Protein AF-A0A968GG57-F1 (afdb_monomer)

pLDDT: mean 87.49, std 15.22, range [34.19, 98.5]

Organism: NCBI:txid2719989

Secondary structure (DSSP, 8-state):
------------------------PPP-EEEEEEE-SSEEEEEESS--EEEEEEEESS-EEEEEETTEEEEE-PPBT-EEEEEEEEEETTEEEEEEEEEEB--SSPPPPEEEEEEE---BTTB--EEEEEESSSEE-TT-EEEEEETTEEEEEEE--S-EE-TT-EEEEESSS--SSB-TT-----SSEEEEEEESSTTSPEEEEEEEE-GGGTT---HHHHHHHHHHHHHHHTTSEESSPEE-TT-BTTEEEEE-SPPPPSSEEGGGEEEEE-TT--SSSPPP--BPPPPPP-

Nearest PDB structures (foldseek):
  8s80-assembly1_F-2  TM=2.612E-01  e=4.342E-03  Bacillus anthracis
  8s80-assembly2_B  TM=2.648E-01  e=2.597E-02  Bacillus anthracis
  1zxq-assembly1_A-2  TM=3.002E-01  e=1.194E-01  Homo sapiens
  4jzj-assembly1_D  TM=3.134E-01  e=6.098E-01  Homo sapiens
  7ne1-assembly1_B  TM=2.769E-01  e=6.171E+00  Mus musculus

Mean predicted aligned error: 8.44 Å

Structure (mmCIF, N/CA/C/O backbone):
data_AF-A0A968GG57-F1
#
_entry.id   AF-A0A968GG57-F1
#
loop_
_atom_site.group_PDB
_atom_site.id
_atom_site.type_symbol
_atom_site.label_atom_id
_atom_site.label_alt_id
_atom_site.label_comp_id
_atom_site.label_asym_id
_atom_site.label_entity_id
_atom_site.label_seq_id
_atom_site.pdbx_PDB_ins_code
_atom_site.Cartn_x
_atom_site.Cartn_y
_atom_site.Cartn_z
_atom_site.occupancy
_atom_site.B_iso_or_equiv
_atom_site.auth_seq_id
_atom_site.auth_comp_id
_atom_site.auth_asym_id
_atom_site.auth_atom_id
_atom_site.pdbx_PDB_model_num
ATOM 1 N N . MET A 1 1 ? 16.897 -18.055 95.726 1.00 39.16 1 MET A N 1
ATOM 2 C CA . MET A 1 1 ? 16.417 -18.808 94.542 1.00 39.16 1 MET A CA 1
ATOM 3 C C . MET A 1 1 ? 15.551 -17.884 93.699 1.00 39.16 1 MET A C 1
ATOM 5 O O . MET A 1 1 ? 14.890 -17.023 94.256 1.00 39.16 1 MET A O 1
ATOM 9 N N . LYS A 1 2 ? 15.698 -17.974 92.376 1.00 38.69 2 LYS A N 1
ATOM 10 C CA . LYS A 1 2 ? 15.590 -16.876 91.402 1.00 38.69 2 LYS A CA 1
ATOM 11 C C . LYS A 1 2 ? 14.163 -16.345 91.167 1.00 38.69 2 LYS A C 1
ATOM 13 O O . LYS A 1 2 ? 13.258 -17.105 90.842 1.00 38.69 2 LYS A O 1
ATOM 18 N N . GLN A 1 3 ? 14.041 -15.021 91.252 1.00 41.56 3 GLN A N 1
ATOM 19 C CA . GLN A 1 3 ? 12.923 -14.182 90.811 1.00 41.56 3 GLN A CA 1
ATOM 20 C C . GLN A 1 3 ? 12.805 -14.256 89.276 1.00 41.56 3 GLN A C 1
ATOM 22 O O . GLN A 1 3 ? 13.791 -14.036 88.573 1.00 41.56 3 GLN A O 1
ATOM 27 N N . ARG A 1 4 ? 11.623 -14.593 88.745 1.00 44.78 4 ARG A N 1
ATOM 28 C CA . ARG A 1 4 ? 11.335 -14.561 87.302 1.00 44.78 4 ARG A CA 1
ATOM 29 C C . ARG A 1 4 ? 10.673 -13.229 86.957 1.00 44.78 4 ARG A C 1
ATOM 31 O O . ARG A 1 4 ? 9.566 -12.956 87.406 1.00 44.78 4 ARG A O 1
ATOM 38 N N . PHE A 1 5 ? 11.374 -12.420 86.170 1.00 39.41 5 PHE A N 1
ATOM 39 C CA . PHE A 1 5 ? 10.856 -11.210 85.537 1.00 39.41 5 PHE A CA 1
ATOM 40 C C . PHE A 1 5 ? 9.989 -11.635 84.342 1.00 39.41 5 PHE A C 1
ATOM 42 O O . PHE A 1 5 ? 10.490 -12.273 83.416 1.00 39.41 5 PHE A O 1
ATOM 49 N N . LEU A 1 6 ? 8.690 -11.338 84.381 1.00 40.97 6 LEU A N 1
ATOM 50 C CA . LEU A 1 6 ? 7.781 -11.533 83.253 1.00 40.97 6 LEU A CA 1
ATOM 51 C C . LEU A 1 6 ? 7.772 -10.230 82.441 1.00 40.97 6 LEU A C 1
ATOM 53 O O . LEU A 1 6 ? 7.275 -9.206 82.904 1.00 40.97 6 LEU A O 1
ATOM 57 N N . LEU A 1 7 ? 8.389 -10.257 81.262 1.00 34.19 7 LEU A N 1
ATOM 58 C CA . LEU A 1 7 ? 8.449 -9.131 80.336 1.00 34.19 7 LEU A CA 1
ATOM 59 C C . LEU A 1 7 ? 7.099 -9.022 79.604 1.00 34.19 7 LEU A C 1
ATOM 61 O O . LEU A 1 7 ? 6.769 -9.879 78.787 1.00 34.19 7 LEU A O 1
ATOM 65 N N . PHE A 1 8 ? 6.308 -7.991 79.904 1.00 36.91 8 PHE A N 1
ATOM 66 C CA . PHE A 1 8 ? 5.114 -7.650 79.126 1.00 36.91 8 PHE A CA 1
ATOM 67 C C . PHE A 1 8 ? 5.549 -6.941 77.837 1.00 36.91 8 PHE A C 1
ATOM 69 O O . PHE A 1 8 ? 6.026 -5.808 77.873 1.00 36.91 8 PHE A O 1
ATOM 76 N N . ILE A 1 9 ? 5.401 -7.613 76.695 1.00 43.31 9 ILE A N 1
ATOM 77 C CA . ILE A 1 9 ? 5.580 -7.010 75.370 1.00 43.31 9 ILE A CA 1
ATOM 78 C C . ILE A 1 9 ? 4.264 -6.323 74.994 1.00 43.31 9 ILE A C 1
ATOM 80 O O . ILE A 1 9 ? 3.246 -6.972 74.762 1.00 43.31 9 ILE A O 1
ATOM 84 N N . LEU A 1 10 ? 4.294 -4.992 74.971 1.00 35.28 10 LEU A N 1
ATOM 85 C CA . LEU A 1 10 ? 3.206 -4.124 74.534 1.00 35.28 10 LEU A CA 1
ATOM 86 C C . LEU A 1 10 ? 3.113 -4.174 72.997 1.00 35.28 10 LEU A C 1
ATOM 88 O O . LEU A 1 10 ? 3.968 -3.624 72.306 1.00 35.28 10 LEU A O 1
ATOM 92 N N . PHE A 1 11 ? 2.092 -4.840 72.450 1.00 38.56 11 PHE A N 1
ATOM 93 C CA . PHE A 1 11 ? 1.790 -4.792 71.016 1.00 38.56 11 PHE A CA 1
ATOM 94 C C . PHE A 1 11 ? 1.082 -3.473 70.686 1.00 38.56 11 PHE A C 1
ATOM 96 O O . PHE A 1 11 ? -0.093 -3.280 70.993 1.00 38.56 11 PHE A O 1
ATOM 103 N N . LEU A 1 12 ? 1.815 -2.555 70.062 1.00 41.31 12 LEU A N 1
ATOM 104 C CA . LEU A 1 12 ? 1.288 -1.303 69.529 1.00 41.31 12 LEU A CA 1
ATOM 105 C C . LEU A 1 12 ? 0.671 -1.601 68.152 1.00 41.31 12 LEU A C 1
ATOM 107 O O . LEU A 1 12 ? 1.383 -1.744 67.159 1.00 41.31 12 LEU A O 1
ATOM 111 N N . ILE A 1 13 ? -0.654 -1.759 68.094 1.00 47.25 13 ILE A N 1
ATOM 112 C CA . ILE A 1 13 ? -1.387 -1.893 66.828 1.00 47.25 13 ILE A CA 1
ATOM 113 C C . ILE A 1 13 ? -1.488 -0.498 66.207 1.00 47.25 13 ILE A C 1
ATOM 115 O O . ILE A 1 13 ? -2.373 0.288 66.535 1.00 47.25 13 ILE A O 1
ATOM 119 N N . LEU A 1 14 ? -0.555 -0.180 65.312 1.00 41.19 14 LEU A N 1
ATOM 120 C CA . LEU A 1 14 ? -0.671 0.963 64.415 1.00 41.19 14 LEU A CA 1
ATOM 121 C C . LEU A 1 14 ? -1.660 0.593 63.303 1.00 41.19 14 LEU A C 1
ATOM 123 O O . LEU A 1 14 ? -1.291 -0.031 62.309 1.00 41.19 14 LEU A O 1
ATOM 127 N N . THR A 1 15 ? -2.929 0.974 63.458 1.00 46.59 15 THR A N 1
ATOM 128 C CA . THR A 1 15 ? -3.871 1.019 62.335 1.00 46.59 15 THR A CA 1
ATOM 129 C C . THR A 1 15 ? -3.437 2.148 61.406 1.00 46.59 15 THR A C 1
ATOM 131 O O . THR A 1 15 ? -3.824 3.304 61.571 1.00 46.59 15 THR A O 1
ATOM 134 N N . SER A 1 16 ? -2.580 1.823 60.440 1.00 41.62 16 SER A N 1
ATOM 135 C CA . SER A 1 16 ? -2.340 2.687 59.292 1.00 41.62 16 SER A CA 1
ATOM 136 C C . SER A 1 16 ? -3.644 2.766 58.500 1.00 41.62 16 SER A C 1
ATOM 138 O O . SER A 1 16 ? -4.046 1.805 57.843 1.00 41.62 16 SER A O 1
ATOM 140 N N . CYS A 1 17 ? -4.317 3.914 58.576 1.00 49.66 17 CYS A N 1
ATOM 141 C CA . CYS A 1 17 ? -5.309 4.317 57.588 1.00 49.66 17 CYS A CA 1
ATOM 142 C C . CYS A 1 17 ? -4.562 4.576 56.270 1.00 49.66 17 CYS A C 1
ATOM 144 O O . CYS A 1 17 ? -4.265 5.709 55.900 1.00 49.66 17 CYS A O 1
ATOM 146 N N . GLY A 1 18 ? -4.184 3.496 55.588 1.00 44.25 18 GLY A N 1
ATOM 147 C CA . GLY A 1 18 ? -3.663 3.530 54.234 1.00 44.25 18 GLY A CA 1
ATOM 148 C C . GLY A 1 18 ? -4.816 3.793 53.281 1.00 44.25 18 GLY A C 1
ATOM 149 O O . GLY A 1 18 ? -5.318 2.869 52.644 1.00 44.25 18 GLY A O 1
ATOM 150 N N . GLN A 1 19 ? -5.257 5.047 53.196 1.00 48.81 19 GLN A N 1
ATOM 151 C CA . GLN A 1 19 ? -6.127 5.499 52.123 1.00 48.81 19 GLN A CA 1
ATOM 152 C C . GLN A 1 19 ? -5.286 5.450 50.842 1.00 48.81 19 GLN A C 1
ATOM 154 O O . GLN A 1 19 ? -4.629 6.415 50.463 1.00 48.81 19 GLN A O 1
ATOM 159 N N . LYS A 1 20 ? -5.225 4.266 50.216 1.00 46.97 20 LYS A N 1
ATOM 160 C CA . LYS A 1 20 ? -4.714 4.116 48.857 1.00 46.97 20 LYS A CA 1
ATOM 161 C C . LYS A 1 20 ? -5.583 5.032 48.010 1.00 46.97 20 LYS A C 1
ATOM 163 O O . LYS A 1 20 ? -6.751 4.719 47.788 1.00 46.97 20 LYS A O 1
ATOM 168 N N . SER A 1 21 ? -5.042 6.167 47.579 1.00 52.66 21 SER A N 1
ATOM 169 C CA . SER A 1 21 ? -5.612 6.891 46.457 1.00 52.66 21 SER A CA 1
ATOM 170 C C . SER A 1 21 ? -5.721 5.873 45.326 1.00 52.66 21 SER A C 1
ATOM 172 O O . SER A 1 21 ? -4.717 5.392 44.798 1.00 52.66 21 SER A O 1
ATOM 174 N N . GLN A 1 22 ? -6.942 5.429 45.034 1.00 56.88 22 GLN A N 1
ATOM 175 C CA . GLN A 1 22 ? -7.202 4.652 43.838 1.00 56.88 22 GLN A CA 1
ATOM 176 C C . GLN A 1 22 ? -6.852 5.590 42.689 1.00 56.88 22 GLN A C 1
ATOM 178 O O . GLN A 1 22 ? -7.585 6.527 42.392 1.00 56.88 22 GLN A O 1
ATOM 183 N N . TYR A 1 23 ? -5.662 5.409 42.119 1.00 60.81 23 TYR A N 1
ATOM 184 C CA . TYR A 1 23 ? -5.280 6.072 40.887 1.00 60.81 23 TYR A CA 1
ATOM 185 C C . TYR A 1 23 ? -6.231 5.560 39.805 1.00 60.81 23 TYR A C 1
ATOM 187 O O . TYR A 1 23 ? -6.074 4.463 39.270 1.00 60.81 23 TYR A O 1
ATOM 195 N N . PHE A 1 24 ? -7.266 6.351 39.553 1.00 73.94 24 PHE A N 1
ATOM 196 C CA . PHE A 1 24 ? -8.247 6.157 38.502 1.00 73.94 24 PHE A CA 1
ATOM 197 C C . PHE A 1 24 ? -7.566 6.437 37.159 1.00 73.94 24 PHE A C 1
ATOM 199 O O . PHE A 1 24 ? -7.598 7.554 36.651 1.00 73.94 24 PHE A O 1
ATOM 206 N N . SER A 1 25 ? -6.860 5.434 36.630 1.00 86.62 25 SER A N 1
ATOM 207 C CA . SER A 1 25 ? -6.266 5.509 35.294 1.00 86.62 25 SER A CA 1
ATOM 208 C C . SER A 1 25 ? -7.350 5.281 34.237 1.00 86.62 25 SER A C 1
ATOM 210 O O . SER A 1 25 ? -8.068 4.277 34.332 1.00 86.62 25 SER A O 1
ATOM 212 N N . PRO A 1 26 ? -7.482 6.175 33.240 1.00 92.38 26 PRO A N 1
ATOM 213 C CA . PRO A 1 26 ? -8.359 5.929 32.104 1.00 92.38 26 PRO A CA 1
ATOM 214 C C . PRO A 1 26 ? -7.927 4.659 31.360 1.00 92.38 26 PRO A C 1
ATOM 216 O O . PRO A 1 26 ? -6.752 4.280 31.431 1.00 92.38 26 PRO A O 1
ATOM 219 N N . PRO A 1 27 ? -8.861 3.977 30.675 1.00 95.44 27 PRO A N 1
ATOM 220 C CA . PRO A 1 27 ? -8.488 2.878 29.796 1.00 95.44 27 PRO A CA 1
ATOM 221 C C . PRO A 1 27 ? -7.548 3.380 28.696 1.00 95.44 27 PRO A C 1
ATOM 223 O O . PRO A 1 27 ? -7.618 4.537 28.282 1.00 95.44 27 PRO A O 1
ATOM 226 N N . ILE A 1 28 ? -6.675 2.502 28.215 1.00 95.56 28 ILE A N 1
ATOM 227 C CA . ILE A 1 28 ? -5.728 2.793 27.140 1.00 95.56 28 ILE A CA 1
ATOM 228 C C . ILE A 1 28 ? -6.234 2.109 25.877 1.00 95.56 28 ILE A C 1
ATOM 230 O O . ILE A 1 28 ? -6.404 0.890 25.851 1.00 95.56 28 ILE A O 1
ATOM 234 N N . PHE A 1 29 ? -6.456 2.890 24.822 1.00 96.94 29 PHE A N 1
ATOM 235 C CA . PHE A 1 29 ? -6.743 2.351 23.498 1.00 96.94 29 PHE A CA 1
ATOM 236 C C . PHE A 1 29 ? -5.461 1.775 22.886 1.00 96.94 29 PHE A C 1
ATOM 238 O O . PHE A 1 29 ? -4.477 2.492 22.706 1.00 96.94 29 PHE A O 1
ATOM 245 N N . LEU A 1 30 ? -5.471 0.476 22.587 1.00 96.56 30 LEU A N 1
ATOM 246 C CA . LEU A 1 30 ? -4.327 -0.255 22.035 1.00 96.56 30 LEU A CA 1
ATOM 247 C C . LEU A 1 30 ? -4.386 -0.384 20.508 1.00 96.56 30 LEU A C 1
ATOM 249 O O . LEU A 1 30 ? -3.386 -0.744 19.890 1.00 96.56 30 LEU A O 1
ATOM 253 N N . GLY A 1 31 ? -5.534 -0.079 19.897 1.00 94.62 31 GLY A N 1
ATOM 254 C CA . GLY A 1 31 ? -5.719 -0.084 18.450 1.00 94.62 31 GLY A CA 1
ATOM 255 C C . GLY A 1 31 ? -6.911 -0.922 17.996 1.00 94.62 31 GLY A C 1
ATOM 256 O O . GLY A 1 31 ? -7.789 -1.290 18.775 1.00 94.62 31 GLY A O 1
ATOM 257 N N . ILE A 1 32 ? -6.942 -1.214 16.699 1.00 95.25 32 ILE A N 1
ATOM 258 C CA . ILE A 1 32 ? -7.928 -2.114 16.098 1.00 95.25 32 ILE A CA 1
ATOM 259 C C . ILE A 1 32 ? -7.442 -3.550 16.301 1.00 95.25 32 ILE A C 1
ATOM 261 O O . ILE A 1 32 ? -6.350 -3.892 15.857 1.00 95.25 32 ILE A O 1
ATOM 265 N N . GLU A 1 33 ? -8.249 -4.386 16.954 1.00 95.31 33 GLU A N 1
ATOM 266 C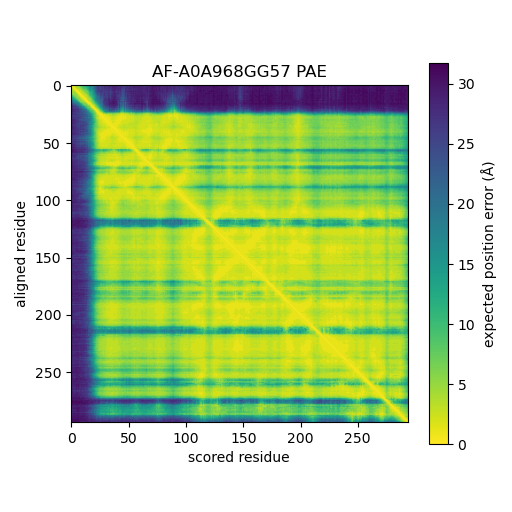 CA . GLU A 1 33 ? -7.967 -5.820 17.097 1.00 95.31 33 GLU A CA 1
ATOM 267 C C . GLU A 1 33 ? -8.289 -6.566 15.803 1.00 95.31 33 GLU A C 1
ATOM 269 O O . GLU A 1 33 ? -7.507 -7.373 15.307 1.00 95.31 33 GLU A O 1
ATOM 274 N N . LYS A 1 34 ? -9.476 -6.286 15.259 1.00 94.56 34 LYS A N 1
ATOM 275 C CA . LYS A 1 34 ? -10.011 -6.953 14.080 1.00 94.56 34 LYS A CA 1
ATOM 276 C C . LYS A 1 34 ? -10.908 -6.001 13.314 1.00 94.56 34 LYS A C 1
ATOM 278 O O . LYS A 1 34 ? -11.676 -5.241 13.898 1.00 94.56 34 LYS A O 1
ATOM 283 N N . ILE A 1 35 ? -10.851 -6.096 11.998 1.00 94.38 35 ILE A N 1
ATOM 284 C CA . ILE A 1 35 ? -11.757 -5.400 11.097 1.00 94.38 35 ILE A CA 1
ATOM 285 C C . ILE A 1 35 ? -12.201 -6.366 10.000 1.00 94.38 35 ILE A C 1
ATOM 287 O O . ILE A 1 35 ? -11.430 -7.212 9.548 1.00 94.38 35 ILE A O 1
ATOM 291 N N . THR A 1 36 ? -13.474 -6.288 9.634 1.00 93.38 36 THR A N 1
ATOM 292 C CA . THR A 1 36 ? -14.094 -7.070 8.560 1.00 93.38 36 THR A CA 1
ATOM 293 C C . THR A 1 36 ? -14.931 -6.143 7.677 1.00 93.38 36 THR A C 1
ATOM 295 O O . THR A 1 36 ? -14.931 -4.927 7.872 1.00 93.38 36 THR A O 1
ATOM 298 N N . HIS A 1 37 ? -15.664 -6.702 6.713 1.00 92.62 37 HIS A N 1
ATOM 299 C CA . HIS A 1 37 ? -16.530 -5.925 5.829 1.00 92.62 37 HIS A CA 1
ATOM 300 C C . HIS A 1 37 ? -17.708 -5.236 6.533 1.00 92.62 37 HIS A C 1
ATOM 302 O O . HIS A 1 37 ? -18.248 -4.273 5.995 1.00 92.62 37 HIS A O 1
ATOM 308 N N . ASN A 1 38 ? -18.108 -5.704 7.720 1.00 94.31 38 ASN A N 1
ATOM 309 C CA . ASN A 1 38 ? -19.251 -5.168 8.466 1.00 94.31 38 ASN A CA 1
ATOM 310 C C . ASN A 1 38 ? -18.987 -4.987 9.970 1.00 94.31 38 ASN A C 1
ATOM 312 O O . ASN A 1 38 ? -19.917 -4.701 10.725 1.00 94.31 38 ASN A O 1
ATOM 316 N N . SER A 1 39 ? -17.749 -5.184 10.435 1.00 95.44 39 SER A N 1
ATOM 317 C CA . SER A 1 39 ? -17.431 -5.077 11.858 1.00 95.44 39 SER A CA 1
ATOM 318 C C . SER A 1 39 ? -16.062 -4.465 12.136 1.00 95.44 39 SER A C 1
ATOM 320 O O . SER A 1 39 ? -15.092 -4.725 11.424 1.00 95.44 39 SER A O 1
ATOM 322 N N . LEU A 1 40 ? -15.965 -3.739 13.248 1.00 96.62 40 LEU A N 1
ATOM 323 C CA . LEU A 1 40 ? -14.727 -3.191 13.799 1.00 96.62 40 LEU A CA 1
ATOM 324 C C . LEU A 1 40 ? -14.635 -3.540 15.287 1.00 96.62 40 LEU A C 1
ATOM 326 O O . LEU A 1 40 ? -15.463 -3.095 16.076 1.00 96.62 40 LEU A O 1
ATOM 330 N N . THR A 1 41 ? -13.620 -4.308 15.671 1.00 97.44 41 THR A N 1
ATOM 331 C CA . THR A 1 41 ? -13.333 -4.669 17.064 1.00 97.44 41 THR A CA 1
ATOM 332 C C . THR A 1 41 ? -12.167 -3.839 17.584 1.00 97.44 41 THR A C 1
ATOM 334 O O . THR A 1 41 ? -11.066 -3.861 17.027 1.00 97.44 41 THR A O 1
ATOM 337 N N . LEU A 1 42 ? -12.418 -3.106 18.664 1.00 97.81 42 LEU A N 1
ATOM 338 C CA . LEU A 1 42 ? -11.458 -2.222 19.313 1.00 97.81 42 LEU A CA 1
ATOM 339 C C . LEU A 1 42 ? -10.746 -2.928 20.471 1.00 97.81 42 LEU A C 1
ATOM 341 O O . LEU A 1 42 ? -11.387 -3.549 21.323 1.00 97.81 42 LEU A O 1
ATOM 345 N N . HIS A 1 43 ? -9.427 -2.767 20.540 1.00 97.50 43 HIS A N 1
ATOM 346 C CA . HIS A 1 43 ? -8.599 -3.310 21.607 1.00 97.50 43 HIS A CA 1
ATOM 347 C C . HIS A 1 43 ? -8.280 -2.234 22.646 1.00 97.50 43 HIS A C 1
ATOM 349 O O . HIS A 1 43 ? -7.779 -1.155 22.320 1.00 97.50 43 HIS A O 1
ATOM 355 N N . PHE A 1 44 ? -8.517 -2.559 23.912 1.00 97.38 44 PHE A N 1
ATOM 356 C CA . PHE A 1 44 ? -8.137 -1.746 25.062 1.00 97.38 44 PHE A CA 1
ATOM 357 C C . PHE A 1 44 ? -7.336 -2.599 26.043 1.00 97.38 44 PHE A C 1
ATOM 359 O O . PHE A 1 44 ? -7.474 -3.821 26.062 1.00 97.38 44 PHE A O 1
ATOM 366 N N . ASP A 1 45 ? -6.536 -1.962 26.894 1.00 96.75 45 ASP A N 1
ATOM 367 C CA . ASP A 1 45 ? -5.747 -2.642 27.934 1.00 96.75 45 ASP A CA 1
ATOM 368 C C . ASP A 1 45 ? -6.601 -3.356 28.999 1.00 96.75 45 ASP A C 1
ATOM 370 O O . ASP A 1 45 ? -6.094 -4.163 29.780 1.00 96.75 45 ASP A O 1
ATOM 374 N N . ARG A 1 46 ? -7.901 -3.053 29.045 1.00 94.62 46 ARG A N 1
ATOM 375 C CA . ARG A 1 46 ? -8.890 -3.627 29.961 1.00 94.62 46 ARG A CA 1
ATOM 376 C C . ARG A 1 46 ? -10.300 -3.569 29.350 1.00 94.62 46 ARG A C 1
ATOM 378 O O . ARG A 1 46 ? -10.517 -2.808 28.410 1.00 94.62 46 ARG A O 1
ATOM 385 N N . PRO A 1 47 ? -11.282 -4.325 29.874 1.00 95.31 47 PRO A N 1
ATOM 386 C CA . PRO A 1 47 ? -12.673 -4.232 29.424 1.00 95.31 47 PRO A CA 1
ATOM 387 C C . PRO A 1 47 ? -13.252 -2.829 29.647 1.00 95.31 47 PRO A C 1
ATOM 389 O O . PRO A 1 47 ? -13.103 -2.276 30.736 1.00 95.31 47 PRO A O 1
ATOM 392 N N . VAL A 1 48 ? -13.936 -2.281 28.638 1.00 96.38 48 VAL A N 1
ATOM 393 C CA . VAL A 1 48 ? -14.532 -0.935 28.664 1.00 96.38 48 VAL A CA 1
ATOM 394 C C . VAL A 1 48 ? -16.016 -0.980 28.310 1.00 96.38 48 VAL A C 1
ATOM 396 O O . VAL A 1 48 ? -16.497 -1.929 27.694 1.00 96.38 48 VAL A O 1
ATOM 399 N N . HIS A 1 49 ? -16.744 0.066 28.689 1.00 96.44 49 HIS A N 1
ATOM 400 C CA . HIS A 1 49 ? -18.055 0.382 28.136 1.00 96.44 49 HIS A CA 1
ATOM 401 C C . HIS A 1 49 ? -17.908 1.497 27.097 1.00 96.44 49 HIS A C 1
ATOM 403 O O . HIS A 1 49 ? -17.368 2.557 27.422 1.00 96.44 49 HIS A O 1
ATOM 409 N N . LEU A 1 50 ? -18.369 1.255 25.868 1.00 97.25 50 LEU A N 1
ATOM 410 C CA . LEU A 1 50 ? -18.380 2.259 24.806 1.00 97.25 50 LEU A CA 1
ATOM 411 C C . LEU A 1 50 ? -19.674 3.078 24.845 1.00 97.25 50 LEU A C 1
ATOM 413 O O . LEU A 1 50 ? -20.769 2.521 24.877 1.00 97.25 50 LEU A O 1
ATOM 417 N N . SER A 1 51 ? -19.540 4.399 24.793 1.00 96.44 51 SER A N 1
ATOM 418 C CA . SER A 1 51 ? -20.647 5.356 24.736 1.00 96.44 51 SER A CA 1
ATOM 419 C C . SER A 1 51 ? -20.305 6.527 23.811 1.00 96.44 51 SER A C 1
ATOM 421 O O . SER A 1 51 ? -19.171 6.646 23.355 1.00 96.44 51 SER A O 1
ATOM 423 N N . ASN A 1 52 ? -21.280 7.405 23.541 1.00 96.12 52 ASN A N 1
ATOM 424 C CA . ASN A 1 52 ? -21.105 8.597 22.694 1.00 96.12 52 ASN A CA 1
ATOM 425 C C . ASN A 1 52 ? -20.510 8.279 21.311 1.00 96.12 52 ASN A C 1
ATOM 427 O O . ASN A 1 52 ? -19.664 9.011 20.810 1.00 96.12 52 ASN A O 1
ATOM 431 N N . ILE A 1 53 ? -20.924 7.157 20.722 1.00 96.12 53 ILE A N 1
ATOM 432 C CA . ILE A 1 53 ? -20.390 6.682 19.448 1.00 96.12 53 ILE A CA 1
ATOM 433 C C . ILE A 1 53 ? -20.936 7.551 18.318 1.00 96.12 53 ILE A C 1
ATOM 435 O O . ILE A 1 53 ? -22.147 7.609 18.098 1.00 96.12 53 ILE A O 1
ATOM 439 N N . VAL A 1 54 ? -20.030 8.181 17.581 1.00 94.50 54 VAL A N 1
ATOM 440 C CA . VAL A 1 54 ? -20.319 8.987 16.399 1.00 94.50 54 VAL A CA 1
ATOM 441 C C . VAL A 1 54 ? -19.464 8.475 15.246 1.00 94.50 54 VAL A C 1
ATOM 443 O O . VAL A 1 54 ? -18.247 8.343 15.365 1.00 94.50 54 VAL A O 1
ATOM 446 N N . LEU A 1 55 ? -20.111 8.182 14.119 1.00 93.12 55 LEU A N 1
ATOM 447 C CA . LEU A 1 55 ? -19.448 7.828 12.868 1.00 93.12 55 LEU A CA 1
ATOM 448 C C . LEU A 1 55 ? -19.590 8.989 11.885 1.00 93.12 55 LEU A C 1
ATOM 450 O O . LEU A 1 55 ? -20.701 9.422 11.577 1.00 93.12 55 LEU A O 1
ATOM 454 N N . TYR A 1 56 ? -18.461 9.479 11.387 1.00 90.06 56 TYR A N 1
ATOM 455 C CA . TYR A 1 56 ? -18.398 10.454 10.302 1.00 90.06 56 TYR A CA 1
ATOM 456 C C . TYR A 1 56 ? -18.145 9.741 8.976 1.00 90.06 56 TYR A C 1
ATOM 458 O O . TYR A 1 56 ? -17.432 8.733 8.942 1.00 90.06 56 TYR A O 1
ATOM 466 N N . SER A 1 57 ? -18.663 10.328 7.885 1.00 82.50 57 SER A N 1
ATOM 467 C CA . SER A 1 57 ? -18.901 9.662 6.590 1.00 82.50 57 SER A CA 1
ATOM 468 C C . SER A 1 57 ? -20.136 8.743 6.685 1.00 82.50 57 SER A C 1
ATOM 470 O O . SER A 1 57 ? -20.318 8.118 7.726 1.00 82.50 57 SER A O 1
ATOM 472 N N . PRO A 1 58 ? -21.039 8.684 5.683 1.00 83.06 58 PRO A N 1
ATOM 473 C CA . PRO A 1 58 ? -22.306 7.960 5.817 1.00 83.06 58 PRO A CA 1
ATOM 474 C C . PRO A 1 58 ? -22.052 6.464 6.045 1.00 83.06 58 PRO A C 1
ATOM 476 O O . PRO A 1 58 ? -21.774 5.720 5.109 1.00 83.06 58 PRO A O 1
ATOM 479 N N . LEU A 1 59 ? -22.120 6.048 7.309 1.00 88.38 59 LEU A N 1
ATOM 480 C CA . LEU A 1 59 ? -22.000 4.673 7.771 1.00 88.38 59 LEU A CA 1
ATOM 481 C C . LEU A 1 59 ? -23.030 4.457 8.870 1.00 88.38 59 LEU A C 1
ATOM 483 O O . LEU A 1 59 ? -23.048 5.175 9.872 1.00 88.38 59 LEU A O 1
ATOM 487 N N . THR A 1 60 ? -23.909 3.483 8.678 1.00 89.00 60 THR A N 1
ATOM 488 C CA . THR A 1 60 ? -24.957 3.187 9.651 1.00 89.00 60 THR A CA 1
ATOM 489 C C . THR A 1 60 ? -24.420 2.215 10.688 1.00 89.00 60 THR A C 1
ATOM 491 O O . THR A 1 60 ? -24.089 1.081 10.354 1.00 89.00 60 THR A O 1
ATOM 494 N N . LEU A 1 61 ? -24.352 2.651 11.949 1.00 93.75 61 LEU A N 1
ATOM 495 C CA . LEU A 1 61 ? -24.115 1.758 13.080 1.00 93.75 61 LEU A CA 1
ATOM 496 C C . LEU A 1 61 ? -25.381 0.930 13.326 1.00 93.75 61 LEU A C 1
ATOM 498 O O . LEU A 1 61 ? -26.432 1.485 13.639 1.00 93.75 61 LEU A O 1
ATOM 502 N N . GLU A 1 62 ? -25.279 -0.386 13.183 1.00 95.12 62 GLU A N 1
ATOM 503 C CA . GLU A 1 62 ? -26.404 -1.305 13.368 1.00 95.12 62 GLU A CA 1
ATOM 504 C C . GLU A 1 62 ? -26.505 -1.775 14.818 1.00 95.12 62 GLU A C 1
ATOM 506 O O . GLU A 1 62 ? -27.587 -1.800 15.401 1.00 95.12 62 GLU A O 1
ATOM 511 N N . SER A 1 63 ? -25.373 -2.151 15.417 1.00 95.38 63 SER A N 1
ATOM 512 C CA . SER A 1 63 ? -25.314 -2.592 16.810 1.00 95.38 63 SER A CA 1
ATOM 513 C C . SER A 1 63 ? -23.903 -2.482 17.387 1.00 95.38 63 SER A C 1
ATOM 515 O O . SER A 1 63 ? -22.921 -2.299 16.665 1.00 95.38 63 SER A O 1
ATOM 517 N N . VAL A 1 64 ? -23.808 -2.590 18.712 1.00 96.44 64 VAL A N 1
ATOM 518 C CA . VAL A 1 64 ? -22.545 -2.639 19.452 1.00 96.44 64 VAL A CA 1
ATOM 519 C C . VAL A 1 64 ? -22.610 -3.815 20.416 1.00 96.44 64 VAL A C 1
ATOM 521 O O . VAL A 1 64 ? -23.507 -3.870 21.257 1.00 96.44 64 VAL A O 1
ATOM 524 N N . ASP A 1 65 ? -21.656 -4.736 20.310 1.00 95.38 65 ASP A N 1
ATOM 525 C CA . ASP A 1 65 ? -21.447 -5.808 21.285 1.00 95.38 65 ASP A CA 1
ATOM 526 C C . ASP A 1 65 ? -20.071 -5.638 21.930 1.00 95.38 65 ASP A C 1
ATOM 528 O O . ASP A 1 65 ? -19.030 -5.844 21.297 1.00 95.38 65 ASP A O 1
ATOM 532 N N . LYS A 1 66 ? -20.065 -5.236 23.205 1.00 92.81 66 LYS A N 1
ATOM 533 C CA . LYS A 1 66 ? -18.854 -4.888 23.966 1.00 92.81 66 LYS A CA 1
ATOM 534 C C . LYS A 1 66 ? -18.021 -3.831 23.227 1.00 92.81 66 LYS A C 1
ATOM 536 O O . LYS A 1 66 ? -18.428 -2.677 23.149 1.00 92.81 66 LYS A O 1
ATOM 541 N N . ASN A 1 67 ? -16.880 -4.243 22.675 1.00 94.81 67 ASN A N 1
ATOM 542 C CA . ASN A 1 67 ? -15.937 -3.395 21.951 1.00 94.81 67 ASN A CA 1
ATOM 543 C C . ASN A 1 67 ? -16.016 -3.597 20.427 1.00 94.81 67 ASN A C 1
ATOM 545 O O . ASN A 1 67 ? -15.138 -3.127 19.705 1.00 94.81 67 ASN A O 1
ATOM 549 N N . THR A 1 68 ? -17.016 -4.337 19.939 1.00 97.00 68 THR A N 1
ATOM 550 C CA . THR A 1 68 ? -17.237 -4.583 18.512 1.00 97.00 68 THR A CA 1
ATOM 551 C C . THR A 1 68 ? -18.410 -3.754 18.020 1.00 97.00 68 THR A C 1
ATOM 553 O O . THR A 1 68 ? -19.525 -3.877 18.524 1.00 97.00 68 THR A O 1
ATOM 556 N N . LEU A 1 69 ? -18.147 -2.916 17.024 1.00 96.75 69 LEU A N 1
ATOM 557 C CA . LEU A 1 69 ? -19.141 -2.121 16.322 1.00 96.75 69 LEU A CA 1
ATOM 558 C C . LEU A 1 69 ? -19.523 -2.862 15.042 1.00 96.75 69 LEU A C 1
ATOM 560 O O . LEU A 1 69 ? -18.636 -3.241 14.275 1.00 96.75 69 LEU A O 1
ATOM 564 N N . PHE A 1 70 ? -20.820 -3.042 14.810 1.00 96.06 70 PHE A N 1
ATOM 565 C CA . PHE A 1 70 ? -21.360 -3.613 13.579 1.00 96.06 70 PHE A CA 1
ATOM 566 C C . PHE A 1 70 ? -22.001 -2.515 12.746 1.00 96.06 70 PHE A C 1
ATOM 568 O O . PHE A 1 70 ? -2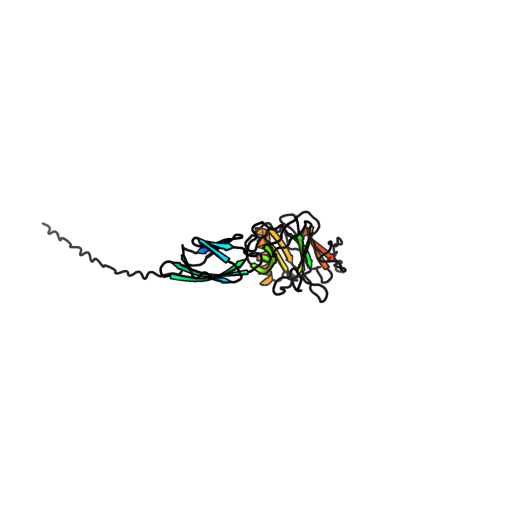2.772 -1.704 13.266 1.00 96.06 70 PHE A O 1
ATOM 575 N N . PHE A 1 71 ? -21.681 -2.487 11.460 1.00 92.88 71 PHE A N 1
ATOM 576 C CA . PHE A 1 71 ? -22.135 -1.453 10.545 1.00 92.88 71 PHE A CA 1
ATOM 577 C C . PHE A 1 71 ? -22.667 -2.035 9.241 1.00 92.88 71 PHE A C 1
ATOM 579 O O . PHE A 1 71 ? -22.158 -3.030 8.726 1.00 92.88 71 PHE A O 1
ATOM 586 N N . GLY A 1 72 ? -23.669 -1.356 8.690 1.00 87.69 72 GLY A N 1
ATOM 587 C CA . GLY A 1 72 ? -24.247 -1.666 7.392 1.00 87.69 72 GLY A CA 1
ATOM 588 C C . GLY A 1 72 ? -23.571 -0.872 6.279 1.00 87.69 72 GLY A C 1
ATOM 589 O O . GLY A 1 72 ? -23.380 0.338 6.406 1.00 87.69 72 GLY A O 1
ATOM 590 N N . ASN A 1 73 ? -23.269 -1.544 5.163 1.00 82.19 73 ASN A N 1
ATOM 591 C CA . ASN A 1 73 ? -22.844 -0.930 3.897 1.00 82.19 73 ASN A CA 1
ATOM 592 C C . ASN A 1 73 ? -21.583 -0.044 3.982 1.00 82.19 73 ASN A C 1
ATOM 594 O O . ASN A 1 73 ? -21.570 1.069 3.457 1.00 82.19 73 ASN A O 1
ATOM 598 N N . ALA A 1 74 ? -20.500 -0.524 4.606 1.00 88.62 74 ALA A N 1
ATOM 599 C CA . ALA A 1 74 ? -19.215 0.167 4.499 1.00 88.62 74 ALA A CA 1
ATOM 600 C C . ALA A 1 74 ? -18.694 0.128 3.055 1.00 88.62 74 ALA A C 1
ATOM 602 O O . ALA A 1 74 ? -18.472 -0.934 2.475 1.00 88.62 74 ALA A O 1
ATOM 603 N N . HIS A 1 75 ? -18.461 1.304 2.487 1.00 90.12 75 HIS A N 1
ATOM 604 C CA . HIS A 1 75 ? -17.818 1.467 1.198 1.00 90.12 75 HIS A CA 1
ATOM 605 C C . HIS A 1 75 ? -16.306 1.287 1.337 1.00 90.12 75 HIS A C 1
ATOM 607 O O . HIS A 1 75 ? -15.640 1.874 2.195 1.00 90.12 75 HIS A O 1
ATOM 613 N N . VAL A 1 76 ? -15.751 0.458 0.461 1.00 90.69 76 VAL A N 1
ATOM 614 C CA . VAL A 1 76 ? -14.309 0.231 0.375 1.00 90.69 76 VAL A CA 1
ATOM 615 C C . VAL A 1 76 ? -13.616 1.484 -0.170 1.00 90.69 76 VAL A C 1
ATOM 617 O O . VAL A 1 76 ? -14.214 2.247 -0.925 1.00 90.69 76 VAL A O 1
ATOM 620 N N . ALA A 1 77 ? -12.360 1.706 0.231 1.00 88.25 77 ALA A N 1
ATOM 621 C CA . ALA A 1 77 ? -11.556 2.896 -0.089 1.00 88.25 77 ALA A CA 1
ATOM 622 C C . ALA A 1 77 ? -12.069 4.231 0.487 1.00 88.25 77 ALA A C 1
ATOM 624 O O . ALA A 1 77 ? -11.403 5.254 0.337 1.00 88.25 77 ALA A O 1
ATOM 625 N N . GLN A 1 78 ? -13.188 4.231 1.212 1.00 89.56 78 GLN A N 1
ATOM 626 C CA . GLN A 1 78 ? -13.695 5.404 1.914 1.00 89.56 78 GLN A CA 1
ATOM 627 C C . GLN A 1 78 ? -13.153 5.446 3.352 1.00 89.56 78 GLN A C 1
ATOM 629 O O . GLN A 1 78 ? -13.285 4.454 4.077 1.00 89.56 78 GLN A O 1
ATOM 634 N N . PRO A 1 79 ? -12.552 6.568 3.791 1.00 92.81 79 PRO A N 1
ATOM 635 C CA . PRO A 1 79 ? -12.220 6.756 5.192 1.00 92.81 79 PRO A CA 1
ATOM 636 C C . PRO A 1 79 ? -13.488 7.041 6.009 1.00 92.81 79 PRO A C 1
ATOM 638 O O . PRO A 1 79 ? -14.327 7.869 5.639 1.00 92.81 79 PRO A O 1
ATOM 641 N N . TYR A 1 80 ? -13.571 6.384 7.156 1.00 94.38 80 TYR A N 1
ATOM 642 C CA . TYR A 1 80 ? -14.551 6.596 8.211 1.00 94.38 80 TYR A CA 1
ATOM 643 C C . TYR A 1 80 ? -13.830 7.090 9.452 1.00 94.38 80 TYR A C 1
ATOM 645 O O . TYR A 1 80 ? -12.761 6.576 9.782 1.00 94.38 80 TYR A O 1
ATOM 653 N N . THR A 1 81 ? -14.417 8.052 10.157 1.00 95.94 81 THR A N 1
ATOM 654 C CA . THR A 1 81 ? -13.911 8.471 11.469 1.00 95.94 81 THR A CA 1
ATOM 655 C C . THR A 1 81 ? -14.897 8.025 12.533 1.00 95.94 81 THR A C 1
ATOM 657 O O . THR A 1 81 ? -16.076 8.355 12.463 1.00 95.94 81 THR A O 1
ATOM 660 N N . LEU A 1 82 ? -14.406 7.263 13.503 1.00 96.19 82 LEU A N 1
ATOM 661 C CA . LEU A 1 82 ? -15.106 6.892 14.721 1.00 96.19 82 LEU A CA 1
ATOM 662 C C . LEU A 1 82 ? -14.645 7.814 15.845 1.00 96.19 82 LEU A C 1
ATOM 664 O O . LEU A 1 82 ? -13.462 7.824 16.172 1.00 96.19 82 LEU A O 1
ATOM 668 N N . GLU A 1 83 ? -15.580 8.518 16.465 1.00 97.12 83 GLU A N 1
ATOM 669 C CA . GLU A 1 83 ? -15.387 9.152 17.767 1.00 97.12 83 GLU A CA 1
ATOM 670 C C . GLU A 1 83 ? -16.227 8.414 18.804 1.00 97.12 83 GLU A C 1
ATOM 672 O O . GLU A 1 83 ? -17.385 8.083 18.548 1.00 97.12 83 GLU A O 1
ATOM 677 N N . ALA A 1 84 ? -15.639 8.103 19.956 1.00 97.50 84 ALA A N 1
ATOM 678 C CA . ALA A 1 84 ? -16.347 7.447 21.047 1.00 97.50 84 ALA A CA 1
ATOM 679 C C . ALA A 1 84 ? -15.662 7.694 22.394 1.00 97.50 84 ALA A C 1
ATOM 681 O O . ALA A 1 84 ? -14.488 8.065 22.472 1.00 97.50 84 ALA A O 1
ATOM 682 N N . THR A 1 85 ? -16.403 7.415 23.461 1.00 97.94 85 THR A N 1
ATOM 683 C CA . THR A 1 85 ? -15.901 7.383 24.833 1.00 97.94 85 THR A CA 1
ATOM 684 C C . THR A 1 85 ? -15.793 5.931 25.293 1.00 97.94 85 THR A C 1
ATOM 686 O O . THR A 1 85 ? -16.770 5.186 25.237 1.00 97.94 85 THR A O 1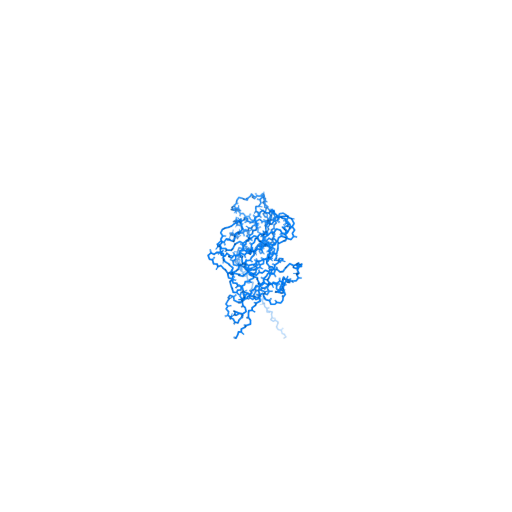
ATOM 689 N N . ALA A 1 86 ? -14.629 5.527 25.797 1.00 97.44 86 ALA A N 1
ATOM 690 C CA . ALA A 1 86 ? -14.407 4.245 26.460 1.00 97.44 86 ALA A CA 1
ATOM 691 C C . ALA A 1 86 ? -14.298 4.450 27.976 1.00 97.44 86 ALA A C 1
ATOM 693 O O . ALA A 1 86 ? -13.422 5.179 28.434 1.00 97.44 86 ALA A O 1
ATOM 694 N N . SER A 1 87 ? -15.162 3.804 28.763 1.00 96.25 87 SER A N 1
ATOM 695 C CA . SER A 1 87 ? -15.259 4.031 30.214 1.00 96.25 87 SER A CA 1
ATOM 696 C C . SER A 1 87 ? -15.030 2.773 31.051 1.00 96.25 87 SER A C 1
ATOM 698 O O . SER A 1 87 ? -15.458 1.679 30.683 1.00 96.25 87 SER A O 1
ATOM 700 N N . VAL A 1 88 ? -14.404 2.946 32.219 1.00 94.56 88 VAL A N 1
ATOM 701 C CA . VAL A 1 88 ? -14.213 1.934 33.270 1.00 94.56 88 VAL A CA 1
ATOM 702 C C . VAL A 1 88 ? -14.502 2.573 34.627 1.00 94.56 88 VAL A C 1
ATOM 704 O O . VAL A 1 88 ? -13.696 3.338 35.158 1.00 94.56 88 VAL A O 1
ATOM 707 N N . GLY A 1 89 ? -15.661 2.260 35.211 1.00 90.56 89 GLY A N 1
ATOM 708 C CA . GLY A 1 89 ? -16.105 2.897 36.451 1.00 90.56 89 GLY A CA 1
ATOM 709 C C . GLY A 1 89 ? -16.264 4.408 36.269 1.00 90.56 89 GLY A C 1
ATOM 710 O O . GLY A 1 89 ? -17.118 4.845 35.507 1.00 90.56 89 GLY A O 1
ATOM 711 N N . VAL A 1 90 ? -15.439 5.195 36.963 1.00 90.50 90 VAL A N 1
ATOM 712 C CA . VAL A 1 90 ? -15.436 6.671 36.892 1.00 90.50 90 VAL A CA 1
ATOM 713 C C . VAL A 1 90 ? -14.361 7.238 35.958 1.00 90.50 90 VAL A C 1
ATOM 715 O O . VAL A 1 90 ? -14.252 8.452 35.822 1.00 90.50 90 VAL A O 1
ATOM 718 N N . SER A 1 91 ? -13.539 6.382 35.348 1.00 94.19 91 SER A N 1
ATOM 719 C CA . SER A 1 91 ? -12.484 6.795 34.421 1.00 94.19 91 SER A CA 1
ATOM 720 C C . SER A 1 91 ? -12.927 6.599 32.980 1.00 94.19 91 SER A C 1
ATOM 722 O O . SER A 1 91 ? -13.497 5.559 32.654 1.00 94.19 91 SER A O 1
ATOM 724 N N . SER A 1 92 ? -12.603 7.546 32.104 1.00 96.31 92 SER A N 1
ATOM 725 C CA . SER A 1 92 ? -12.930 7.465 30.682 1.00 96.31 92 SER A CA 1
ATOM 726 C C . SER A 1 92 ? -11.788 7.947 29.790 1.00 96.31 92 SER A C 1
ATOM 728 O O . SER A 1 92 ? -10.918 8.703 30.219 1.00 96.31 92 SER A O 1
ATOM 730 N N . LEU A 1 93 ? -11.801 7.481 28.544 1.00 96.88 93 LEU A N 1
ATOM 731 C CA . LEU A 1 93 ? -10.969 7.939 27.439 1.00 96.88 93 LEU A CA 1
ATOM 732 C C . LEU A 1 93 ? -11.890 8.344 26.288 1.00 96.88 93 LEU A C 1
ATOM 734 O O . LEU A 1 93 ? -12.615 7.497 25.767 1.00 96.88 93 LEU A O 1
ATOM 738 N N . ASP A 1 94 ? -11.814 9.599 25.862 1.00 97.56 94 ASP A N 1
ATOM 739 C CA . ASP A 1 94 ? -12.360 10.019 24.572 1.00 97.56 94 ASP A CA 1
ATOM 740 C C . ASP A 1 94 ? -11.301 9.784 23.496 1.00 97.56 94 ASP A C 1
ATOM 742 O O . ASP A 1 94 ? -10.134 10.146 23.668 1.00 97.56 94 ASP A O 1
ATOM 746 N N . PHE A 1 95 ? -11.689 9.149 22.395 1.00 96.50 95 PHE A N 1
ATOM 747 C CA . PHE A 1 95 ? -10.773 8.840 21.305 1.00 96.50 95 PHE A CA 1
ATOM 748 C C . PHE A 1 95 ? -11.423 9.073 19.943 1.00 96.50 95 PHE A C 1
ATOM 750 O O . PHE A 1 95 ? -12.643 9.018 19.790 1.00 96.50 95 PHE A O 1
ATOM 757 N N . SER A 1 96 ? -10.567 9.317 18.952 1.00 96.81 96 SER A N 1
ATOM 758 C CA . SER A 1 96 ? -10.929 9.424 17.543 1.00 96.81 96 SER A CA 1
ATOM 759 C C . SER A 1 96 ? -10.045 8.478 16.734 1.00 96.81 96 SER A C 1
ATOM 761 O O . SER A 1 96 ? -8.833 8.406 16.956 1.00 96.81 96 SER A O 1
ATOM 763 N N . LEU A 1 97 ? -10.649 7.718 15.827 1.00 95.81 97 LEU A N 1
ATOM 764 C CA . LEU A 1 97 ? -9.993 6.698 15.016 1.00 95.81 97 LEU A CA 1
ATOM 765 C C . LEU A 1 97 ? -10.473 6.799 13.571 1.00 95.81 97 LEU A C 1
ATOM 767 O O . LEU A 1 97 ? -11.668 6.699 13.310 1.00 95.81 97 LEU A O 1
ATOM 771 N N . THR A 1 98 ? -9.543 6.887 12.621 1.00 94.81 98 THR A N 1
ATOM 772 C CA . THR A 1 98 ? -9.866 6.732 11.199 1.00 94.81 98 THR A CA 1
ATOM 773 C C . THR A 1 98 ? -9.648 5.288 10.752 1.00 94.81 98 THR A C 1
ATOM 775 O O . THR A 1 98 ? -8.577 4.718 10.968 1.00 94.81 98 THR A O 1
ATOM 778 N N . PHE A 1 99 ? -10.642 4.705 10.087 1.00 94.38 99 PHE A N 1
ATOM 779 C CA . PHE A 1 99 ? -10.584 3.368 9.498 1.00 94.38 99 PHE A CA 1
ATOM 780 C C . PHE A 1 99 ? -11.188 3.353 8.084 1.00 94.38 99 PHE A C 1
ATOM 782 O O . PHE A 1 99 ? -11.724 4.354 7.625 1.00 94.38 99 PHE A O 1
ATOM 789 N N . TYR A 1 100 ? -11.051 2.240 7.368 1.00 94.00 100 TYR A N 1
ATOM 790 C CA . TYR A 1 100 ? -11.499 2.054 5.989 1.00 94.00 100 TYR A CA 1
ATOM 791 C C . TYR A 1 100 ? -12.323 0.777 5.902 1.00 94.00 100 TYR A C 1
ATOM 793 O O . TYR A 1 100 ? -12.006 -0.206 6.573 1.00 94.00 100 TYR A O 1
ATOM 801 N N . GLY A 1 101 ? -13.351 0.780 5.053 1.00 91.75 101 GLY A N 1
ATOM 802 C CA . GLY A 1 101 ? -14.095 -0.436 4.736 1.00 91.75 101 GLY A CA 1
ATOM 803 C C . GLY A 1 101 ? -13.197 -1.496 4.090 1.00 91.75 101 GLY A C 1
ATOM 804 O O . GLY A 1 101 ? -12.323 -1.171 3.281 1.00 91.75 101 GLY A O 1
ATOM 805 N N . ILE A 1 102 ? -13.427 -2.761 4.439 1.00 92.00 102 ILE A N 1
ATOM 806 C CA . ILE A 1 102 ? -12.788 -3.933 3.822 1.00 92.00 102 ILE A CA 1
ATOM 807 C C . ILE A 1 102 ? -13.834 -4.627 2.940 1.00 92.00 102 ILE A C 1
ATOM 809 O O . ILE A 1 102 ? -14.994 -4.697 3.342 1.00 92.00 102 ILE A O 1
ATOM 813 N N . PRO A 1 103 ? -13.483 -5.127 1.744 1.00 91.88 103 PRO A N 1
ATOM 814 C CA . PRO A 1 103 ? -14.428 -5.889 0.931 1.00 91.88 103 PRO A CA 1
ATOM 815 C C . PRO A 1 103 ? -14.848 -7.198 1.627 1.00 91.88 103 PRO A C 1
ATOM 817 O O . PRO A 1 103 ? -14.107 -7.762 2.433 1.00 91.88 103 PRO A O 1
ATOM 820 N N . ALA A 1 104 ? -16.045 -7.699 1.312 1.00 91.25 104 ALA A N 1
ATOM 821 C CA . ALA A 1 104 ? -16.497 -9.010 1.791 1.00 91.25 104 ALA A CA 1
ATOM 822 C C . ALA A 1 104 ? -15.748 -10.170 1.113 1.00 91.25 104 ALA A C 1
ATOM 824 O O . ALA A 1 104 ? -15.533 -11.212 1.728 1.00 91.25 104 ALA A O 1
ATOM 825 N N . GLU A 1 105 ? -15.345 -9.966 -0.138 1.00 92.38 105 GLU A N 1
ATOM 826 C CA . GLU A 1 105 ? -14.567 -10.909 -0.936 1.00 92.38 105 GLU A CA 1
ATOM 827 C C . GLU A 1 105 ? -13.126 -10.409 -1.063 1.00 92.38 105 GLU A C 1
ATOM 829 O O . GLU A 1 105 ? -12.884 -9.204 -1.137 1.00 92.38 105 GLU A O 1
ATOM 834 N N . GLU A 1 106 ? -12.158 -11.324 -1.087 1.00 92.44 106 GLU A N 1
ATOM 835 C CA . GLU A 1 106 ? -10.766 -10.943 -1.324 1.00 92.44 106 GLU A CA 1
ATOM 836 C C . GLU A 1 106 ? -10.595 -10.409 -2.755 1.00 92.44 106 GLU A C 1
ATOM 838 O O . GLU A 1 106 ? -11.115 -11.010 -3.701 1.00 92.44 106 GLU A O 1
ATOM 843 N N . PRO A 1 107 ? -9.867 -9.295 -2.947 1.00 96.62 107 PRO A N 1
ATOM 844 C CA . PRO A 1 107 ? -9.641 -8.768 -4.280 1.00 96.62 107 PRO A CA 1
ATOM 845 C C . PRO A 1 107 ? -8.653 -9.632 -5.062 1.00 96.62 107 PRO A C 1
ATOM 847 O O . PRO A 1 107 ? -7.810 -10.333 -4.496 1.00 96.62 107 PRO A O 1
ATOM 850 N N . ILE A 1 108 ? -8.718 -9.539 -6.390 1.00 96.88 108 ILE A N 1
ATOM 851 C CA . ILE A 1 108 ? -7.788 -10.275 -7.248 1.00 96.88 108 ILE A CA 1
ATOM 852 C C . ILE A 1 108 ? -6.364 -9.706 -7.142 1.00 96.88 108 ILE A C 1
ATOM 854 O O . ILE A 1 108 ? -6.186 -8.496 -6.962 1.00 96.88 108 ILE A O 1
ATOM 858 N N . PRO A 1 109 ? -5.323 -10.550 -7.278 1.00 95.75 109 PRO A N 1
ATOM 859 C CA . PRO A 1 109 ? -3.954 -10.090 -7.125 1.00 95.75 109 PRO A CA 1
ATOM 860 C C . PRO A 1 109 ? -3.491 -9.246 -8.321 1.00 95.75 109 PRO A C 1
ATOM 862 O O . PRO A 1 109 ? -3.669 -9.602 -9.490 1.00 95.75 109 PRO A O 1
ATOM 865 N N . LEU A 1 110 ? -2.838 -8.131 -8.000 1.00 96.94 110 LEU A N 1
ATOM 866 C CA . LEU A 1 110 ? -2.102 -7.261 -8.920 1.00 96.94 110 LEU A CA 1
ATOM 867 C C . LEU A 1 110 ? -0.589 -7.420 -8.763 1.00 96.94 110 LEU A C 1
ATOM 869 O O . LEU A 1 110 ? -0.101 -7.602 -7.650 1.00 96.94 110 LEU A O 1
ATOM 873 N N . VAL A 1 111 ? 0.157 -7.219 -9.847 1.00 95.94 111 VAL A N 1
ATOM 874 C CA . VAL A 1 111 ? 1.623 -7.051 -9.820 1.00 95.94 111 VAL A CA 1
ATOM 875 C C . VAL A 1 111 ? 2.029 -5.756 -10.503 1.00 95.94 111 VAL A C 1
ATOM 877 O O . VAL A 1 111 ? 1.320 -5.273 -11.385 1.00 95.94 111 VAL A O 1
ATOM 880 N N . ILE A 1 112 ? 3.197 -5.214 -10.157 1.00 96.12 112 ILE A N 1
ATOM 881 C CA . ILE A 1 112 ? 3.771 -4.088 -10.905 1.00 96.12 112 ILE A CA 1
ATOM 882 C C . ILE A 1 112 ? 4.331 -4.614 -12.232 1.00 96.12 112 ILE A C 1
ATOM 884 O O . ILE A 1 112 ? 5.122 -5.557 -12.258 1.00 96.12 112 ILE A O 1
ATOM 888 N N . ASN A 1 113 ? 3.924 -3.999 -13.340 1.00 95.12 113 ASN A N 1
ATOM 889 C CA . ASN A 1 113 ? 4.338 -4.368 -14.692 1.00 95.12 113 ASN A CA 1
ATOM 890 C C . ASN A 1 113 ? 5.351 -3.384 -15.294 1.00 95.12 113 ASN A C 1
ATOM 892 O O . ASN A 1 113 ? 6.258 -3.808 -16.018 1.00 95.12 113 ASN A O 1
ATOM 896 N N . GLU A 1 114 ? 5.209 -2.093 -14.998 1.00 94.12 114 GLU A N 1
ATOM 897 C CA . GLU A 1 114 ? 6.090 -1.037 -15.494 1.00 94.12 114 GLU A CA 1
ATOM 898 C C . GLU A 1 114 ? 6.084 0.179 -14.552 1.00 94.12 114 GLU A C 1
ATOM 900 O O . GLU A 1 114 ? 5.053 0.521 -13.977 1.00 94.12 114 GLU A O 1
ATOM 905 N N . LEU A 1 115 ? 7.234 0.840 -14.396 1.00 94.00 115 LEU A N 1
ATOM 906 C CA . LEU A 1 115 ? 7.374 2.098 -13.664 1.00 94.00 115 LEU A CA 1
ATOM 907 C C . LEU A 1 115 ? 7.911 3.210 -14.570 1.00 94.00 115 LEU A C 1
ATOM 909 O O . LEU A 1 115 ? 8.941 3.060 -15.238 1.00 94.00 115 LEU A O 1
ATOM 913 N N . SER A 1 116 ? 7.258 4.367 -14.503 1.00 90.69 116 SER A N 1
ATOM 914 C CA . SER A 1 116 ? 7.758 5.645 -15.011 1.00 90.69 116 SER A CA 1
ATOM 915 C C . SER A 1 116 ? 8.090 6.528 -13.810 1.00 90.69 116 SER A C 1
ATOM 917 O O . SER A 1 116 ? 7.183 6.911 -13.084 1.00 90.69 116 SER A O 1
ATOM 919 N N . ILE A 1 117 ? 9.376 6.804 -13.563 1.00 87.25 117 ILE A N 1
ATOM 920 C CA . ILE A 1 117 ? 9.860 7.481 -12.332 1.00 87.25 117 ILE A CA 1
ATOM 921 C C . ILE A 1 117 ? 10.614 8.794 -12.600 1.00 87.25 117 ILE A C 1
ATOM 923 O O . ILE A 1 117 ? 11.221 9.364 -11.692 1.00 87.25 117 ILE A O 1
ATOM 927 N N . ILE A 1 118 ? 10.687 9.229 -13.865 1.00 79.75 118 ILE A N 1
ATOM 928 C CA . ILE A 1 118 ? 11.339 10.490 -14.242 1.00 79.75 118 ILE A CA 1
ATOM 929 C C . ILE A 1 118 ? 10.338 11.385 -14.964 1.00 79.75 118 ILE A C 1
ATOM 931 O O . ILE A 1 118 ? 10.260 11.410 -16.196 1.00 79.75 118 ILE A O 1
ATOM 935 N N . HIS A 1 119 ? 9.629 12.162 -14.152 1.00 70.31 119 HIS A N 1
ATOM 936 C CA . HIS A 1 119 ? 8.723 13.211 -14.583 1.00 70.31 119 HIS A CA 1
ATOM 937 C C . HIS A 1 119 ? 9.375 14.257 -15.506 1.00 70.31 119 HIS A C 1
ATOM 939 O O . HIS A 1 119 ? 10.459 14.790 -15.239 1.00 70.31 119 HIS A O 1
ATOM 945 N N . ASN A 1 120 ? 8.652 14.643 -16.557 1.00 72.44 120 ASN A N 1
ATOM 946 C CA . ASN A 1 120 ? 8.839 15.901 -17.274 1.00 72.44 120 ASN A CA 1
ATOM 947 C C . ASN A 1 120 ? 7.497 16.406 -17.844 1.00 72.44 120 ASN A C 1
ATOM 949 O O . ASN A 1 120 ? 6.459 15.782 -17.671 1.00 72.44 120 ASN A O 1
ATOM 953 N N . LYS A 1 121 ? 7.513 17.509 -18.608 1.00 67.94 121 LYS A N 1
ATOM 954 C CA . LYS A 1 121 ? 6.299 18.107 -19.209 1.00 67.94 121 LYS A CA 1
ATOM 955 C C . LYS A 1 121 ? 5.443 17.157 -20.072 1.00 67.94 121 LYS A C 1
ATOM 957 O O . LYS A 1 121 ? 4.322 17.516 -20.408 1.00 67.94 121 LYS A O 1
ATOM 962 N N . LYS A 1 122 ? 5.980 16.014 -20.507 1.00 68.50 122 LYS A N 1
ATOM 963 C CA . LYS A 1 122 ? 5.322 15.024 -21.373 1.00 68.50 122 LYS A CA 1
ATOM 964 C C . LYS A 1 122 ? 5.155 13.651 -20.716 1.00 68.50 122 LYS A C 1
ATOM 966 O O . LYS A 1 122 ? 4.458 12.819 -21.282 1.00 68.50 122 LYS A O 1
ATOM 971 N N . ILE A 1 123 ? 5.849 13.384 -19.611 1.00 73.00 123 ILE A N 1
ATOM 972 C CA . ILE A 1 123 ? 5.996 12.046 -19.031 1.00 73.00 123 ILE A CA 1
ATOM 973 C C . ILE A 1 123 ? 5.732 12.163 -17.547 1.00 73.00 123 ILE A C 1
ATOM 975 O O . ILE A 1 123 ? 6.371 12.955 -16.863 1.00 73.00 123 ILE A O 1
ATOM 979 N N . THR A 1 124 ? 4.761 11.395 -17.088 1.00 80.62 124 THR A N 1
ATOM 980 C CA . THR A 1 124 ? 4.240 11.448 -15.729 1.00 80.62 124 THR A CA 1
ATOM 981 C C . THR A 1 124 ? 4.793 10.304 -14.911 1.00 80.62 124 THR A C 1
ATOM 983 O O . THR A 1 124 ? 5.068 9.225 -15.450 1.00 80.62 124 THR A O 1
ATOM 986 N N . ASP A 1 125 ? 4.931 10.535 -13.614 1.00 89.81 125 ASP A N 1
ATOM 987 C CA . ASP A 1 125 ? 5.272 9.466 -12.694 1.00 89.81 125 ASP A CA 1
ATOM 988 C C . ASP A 1 125 ? 4.065 8.528 -12.559 1.00 89.81 125 ASP A C 1
ATOM 990 O O . ASP A 1 125 ? 2.952 8.961 -12.248 1.00 89.81 125 ASP A O 1
ATOM 994 N N . ALA A 1 126 ? 4.262 7.243 -12.841 1.00 92.62 126 ALA A N 1
ATOM 995 C CA . ALA A 1 126 ? 3.174 6.275 -12.874 1.00 92.62 126 ALA A CA 1
ATOM 996 C C . ALA A 1 126 ? 3.648 4.859 -12.549 1.00 92.62 126 ALA A C 1
ATOM 998 O O . ALA A 1 126 ? 4.762 4.456 -12.899 1.00 92.62 126 ALA A O 1
ATOM 999 N N . ILE A 1 127 ? 2.749 4.108 -11.918 1.00 95.62 127 ILE A N 1
ATOM 1000 C CA . ILE A 1 127 ? 2.867 2.680 -11.652 1.00 95.62 127 ILE A CA 1
ATOM 1001 C C . ILE A 1 127 ? 1.859 1.976 -12.555 1.00 95.62 127 ILE A C 1
ATOM 1003 O O . ILE A 1 127 ? 0.651 2.131 -12.381 1.00 95.62 127 ILE A O 1
ATOM 1007 N N . GLU A 1 128 ? 2.340 1.204 -13.522 1.00 96.00 128 GLU A N 1
ATOM 1008 C CA . GLU A 1 128 ? 1.483 0.302 -14.279 1.00 96.00 128 GLU A CA 1
ATOM 1009 C C . GLU A 1 128 ? 1.371 -1.031 -13.541 1.00 96.00 128 GLU A C 1
ATOM 1011 O O . GLU A 1 128 ? 2.371 -1.687 -13.237 1.00 96.00 128 GLU A O 1
ATOM 1016 N N . LEU A 1 129 ? 0.138 -1.435 -13.272 1.00 97.00 129 LEU A N 1
ATOM 1017 C CA . LEU A 1 129 ? -0.230 -2.663 -12.591 1.00 97.00 129 LEU A CA 1
ATOM 1018 C C . LEU A 1 129 ? -0.847 -3.629 -13.601 1.00 97.00 129 LEU A C 1
ATOM 1020 O O . LEU A 1 129 ? -1.540 -3.207 -14.524 1.00 97.00 129 LEU A O 1
ATOM 1024 N N . ARG A 1 130 ? -0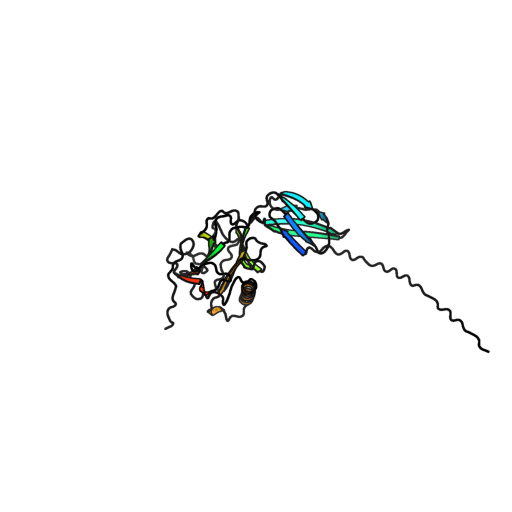.624 -4.927 -13.415 1.00 95.62 130 ARG A N 1
ATOM 1025 C CA . ARG A 1 130 ? -1.241 -5.992 -14.210 1.00 95.62 130 ARG A CA 1
ATOM 1026 C C . ARG A 1 130 ? -2.113 -6.862 -13.316 1.00 95.62 130 ARG A C 1
ATOM 1028 O O . ARG A 1 130 ? -1.625 -7.365 -12.304 1.00 95.62 130 ARG A O 1
ATOM 1035 N N . ALA A 1 131 ? -3.359 -7.072 -13.726 1.00 96.56 131 ALA A N 1
ATOM 1036 C CA . ALA A 1 131 ? -4.256 -8.033 -13.096 1.00 96.56 131 ALA A CA 1
ATOM 1037 C C . ALA A 1 131 ? -3.833 -9.470 -13.419 1.00 96.56 131 ALA A C 1
ATOM 1039 O O . ALA A 1 131 ? -3.605 -9.807 -14.583 1.00 96.56 131 ALA A O 1
ATOM 1040 N N . LEU A 1 132 ? -3.722 -10.319 -12.396 1.00 95.00 132 LEU A N 1
ATOM 1041 C CA . LEU A 1 132 ? -3.371 -11.735 -12.564 1.00 95.00 132 LEU A CA 1
ATOM 1042 C C . LEU A 1 132 ? -4.587 -12.662 -12.655 1.00 95.00 132 LEU A C 1
ATOM 1044 O O . LEU A 1 132 ? -4.428 -13.844 -12.935 1.00 95.00 132 LEU A O 1
ATOM 1048 N N . ALA A 1 133 ? -5.786 -12.144 -12.403 1.00 96.75 133 ALA A N 1
ATOM 1049 C CA . ALA A 1 133 ? -7.035 -12.881 -12.515 1.00 96.75 133 ALA A CA 1
ATOM 1050 C C . ALA A 1 133 ? -8.184 -11.922 -12.859 1.00 96.75 133 ALA A C 1
ATOM 1052 O O . ALA A 1 133 ? -8.030 -10.702 -12.802 1.00 96.75 133 ALA A O 1
ATOM 1053 N N . THR A 1 134 ? -9.335 -12.485 -13.222 1.00 98.00 134 THR A N 1
ATOM 1054 C CA . THR A 1 134 ? -10.574 -11.723 -13.442 1.00 98.00 134 THR A CA 1
ATOM 1055 C C . THR A 1 134 ? -11.315 -11.550 -12.119 1.00 98.00 134 THR A C 1
ATOM 1057 O O . THR A 1 134 ? -11.507 -12.534 -11.408 1.00 98.00 134 THR A O 1
ATOM 1060 N N . GLY A 1 135 ? -11.753 -10.331 -11.803 1.00 97.75 135 GLY A N 1
ATOM 1061 C CA . GLY A 1 135 ? -12.526 -10.033 -10.594 1.00 97.75 135 GLY A CA 1
ATOM 1062 C C . GLY A 1 135 ? -12.416 -8.574 -10.152 1.00 97.75 135 GLY A C 1
ATOM 1063 O O . GLY A 1 135 ? -12.112 -7.694 -10.957 1.00 97.75 135 GLY A O 1
ATOM 1064 N N . ASN A 1 136 ? -12.677 -8.322 -8.868 1.00 97.6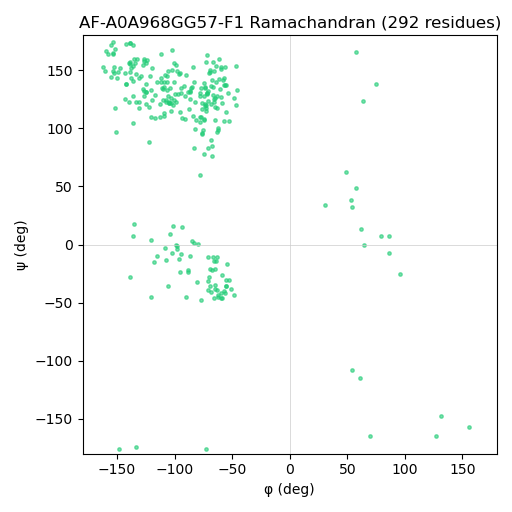2 136 ASN A N 1
ATOM 1065 C CA . ASN A 1 136 ? -12.703 -6.978 -8.291 1.00 97.62 136 ASN A CA 1
ATOM 1066 C C . ASN A 1 136 ? -11.361 -6.589 -7.650 1.00 97.62 136 ASN A C 1
ATOM 1068 O O . ASN A 1 136 ? -10.672 -7.436 -7.083 1.00 97.62 136 ASN A O 1
ATOM 1072 N N . LEU A 1 137 ? -11.023 -5.301 -7.700 1.00 97.75 137 LEU A N 1
ATOM 1073 C CA . LEU A 1 137 ? -9.867 -4.706 -7.025 1.00 97.75 137 LEU A CA 1
ATOM 1074 C C . LEU A 1 137 ? -10.197 -4.027 -5.695 1.00 97.75 137 LEU A C 1
ATOM 1076 O O . LEU A 1 137 ? -9.273 -3.548 -5.041 1.00 97.75 137 LEU A O 1
ATOM 1080 N N . ALA A 1 138 ? -11.472 -3.952 -5.304 1.00 96.75 138 ALA A N 1
ATOM 1081 C CA . ALA A 1 138 ? -11.911 -3.244 -4.108 1.00 96.75 138 ALA A CA 1
ATOM 1082 C C . ALA A 1 138 ? -11.038 -3.597 -2.896 1.00 96.75 138 ALA A C 1
ATOM 1084 O O . ALA A 1 138 ? -10.956 -4.748 -2.485 1.00 96.75 138 ALA A O 1
ATOM 1085 N N . GLY A 1 139 ? -10.388 -2.593 -2.313 1.00 96.31 139 GLY A N 1
ATOM 1086 C CA . GLY A 1 139 ? -9.573 -2.731 -1.110 1.00 96.31 139 GLY A CA 1
ATOM 1087 C C . GLY A 1 139 ? -8.092 -2.912 -1.400 1.00 96.31 139 GLY A C 1
ATOM 1088 O O . GLY A 1 139 ? -7.289 -2.479 -0.573 1.00 96.31 139 GLY A O 1
ATOM 1089 N N . THR A 1 140 ? -7.710 -3.429 -2.573 1.00 98.12 140 THR A N 1
ATOM 1090 C CA . THR A 1 140 ? -6.301 -3.557 -2.963 1.00 98.12 140 THR A CA 1
ATOM 1091 C C . THR A 1 140 ? -5.587 -2.236 -2.714 1.00 98.12 140 THR A C 1
ATOM 1093 O O . THR A 1 140 ? -6.037 -1.171 -3.138 1.00 98.12 140 THR A O 1
ATOM 1096 N N . THR A 1 141 ? -4.497 -2.292 -1.959 1.00 98.19 141 THR A N 1
ATOM 1097 C CA . THR A 1 141 ? -3.796 -1.100 -1.491 1.00 98.19 141 THR A CA 1
ATOM 1098 C C . THR A 1 141 ? -2.375 -1.094 -2.017 1.00 98.19 141 THR A C 1
ATOM 1100 O O . THR A 1 141 ? -1.622 -2.036 -1.782 1.00 98.19 141 THR A O 1
ATOM 1103 N N . VAL A 1 142 ? -2.002 -0.019 -2.711 1.00 98.50 142 VAL A N 1
ATOM 1104 C CA . VAL A 1 142 ? -0.637 0.228 -3.188 1.00 98.50 142 VAL A CA 1
ATOM 1105 C C . VAL A 1 142 ? 0.018 1.258 -2.279 1.00 98.50 142 VAL A C 1
ATOM 1107 O O . VAL A 1 142 ? -0.514 2.353 -2.104 1.00 98.50 142 VAL A O 1
ATOM 1110 N N . TYR A 1 143 ? 1.184 0.932 -1.732 1.00 98.31 143 TYR A N 1
ATOM 1111 C CA . TYR A 1 143 ? 1.956 1.812 -0.859 1.00 98.31 143 TYR A CA 1
ATOM 1112 C C . TYR A 1 143 ? 3.236 2.281 -1.547 1.00 98.31 143 TYR A C 1
ATOM 1114 O O . TYR A 1 143 ? 3.986 1.470 -2.087 1.00 98.31 143 TYR A O 1
ATOM 1122 N N . LEU A 1 144 ? 3.533 3.578 -1.442 1.00 97.56 144 LEU A N 1
ATOM 1123 C CA . LEU A 1 144 ? 4.889 4.104 -1.616 1.00 97.56 144 LEU A CA 1
ATOM 1124 C C . LEU A 1 144 ? 5.621 3.940 -0.275 1.00 97.56 144 LEU A C 1
ATOM 1126 O O . LEU A 1 144 ? 5.617 4.838 0.575 1.00 97.56 144 LEU A O 1
ATOM 1130 N N . GLY A 1 145 ? 6.147 2.737 -0.061 1.00 97.69 145 GLY A N 1
ATOM 1131 C CA . GLY A 1 145 ? 6.711 2.225 1.183 1.00 97.69 145 GLY A CA 1
ATOM 1132 C C . GLY A 1 145 ? 6.151 0.842 1.528 1.00 97.69 145 GLY A C 1
ATOM 1133 O O . GLY A 1 145 ? 5.831 0.047 0.642 1.00 97.69 145 GLY A O 1
ATOM 1134 N N . THR A 1 146 ? 6.020 0.564 2.823 1.00 98.06 146 THR A N 1
ATOM 1135 C CA . THR A 1 146 ? 5.435 -0.673 3.373 1.00 98.06 146 THR A CA 1
ATOM 1136 C C . THR A 1 146 ? 4.110 -0.369 4.077 1.00 98.06 146 THR A C 1
ATOM 1138 O O . THR A 1 146 ? 3.885 0.790 4.432 1.00 98.06 146 THR A O 1
ATOM 1141 N N . PRO A 1 147 ? 3.246 -1.364 4.363 1.00 97.06 147 PRO A N 1
ATOM 1142 C CA . PRO A 1 147 ? 1.987 -1.119 5.074 1.00 97.06 147 PRO A CA 1
ATOM 1143 C C . PRO A 1 147 ? 2.153 -0.410 6.430 1.00 97.06 147 PRO A C 1
ATOM 1145 O O . PRO A 1 147 ? 1.287 0.361 6.836 1.00 97.06 147 PRO A O 1
ATOM 1148 N N . GLN A 1 148 ? 3.278 -0.631 7.119 1.00 94.94 148 GLN A N 1
ATOM 1149 C CA . GLN A 1 148 ? 3.583 -0.034 8.425 1.00 94.94 148 GLN A CA 1
ATOM 1150 C C . GLN A 1 148 ? 4.289 1.324 8.318 1.00 94.94 148 GLN A C 1
ATOM 1152 O O . GLN A 1 148 ? 4.278 2.094 9.276 1.00 94.94 148 GLN A O 1
ATOM 1157 N N . ASN A 1 149 ? 4.941 1.612 7.189 1.00 95.88 149 ASN A N 1
ATOM 1158 C CA . ASN A 1 149 ? 5.715 2.832 6.997 1.00 95.88 149 ASN A CA 1
ATOM 1159 C C . ASN A 1 149 ? 5.723 3.238 5.518 1.00 95.88 149 ASN A C 1
ATOM 1161 O O . ASN A 1 149 ? 6.526 2.746 4.719 1.00 95.88 149 ASN A O 1
ATOM 1165 N N . TYR A 1 150 ? 4.827 4.157 5.164 1.00 96.00 150 TYR A N 1
ATOM 1166 C CA . TYR A 1 150 ? 4.633 4.662 3.809 1.00 96.00 150 TYR A CA 1
ATOM 1167 C C . TYR A 1 150 ? 4.468 6.181 3.808 1.00 96.00 150 TYR A C 1
ATOM 1169 O O . TYR A 1 150 ? 3.995 6.774 4.775 1.00 96.00 150 TYR A O 1
ATOM 1177 N N . ARG A 1 151 ? 4.824 6.815 2.686 1.00 94.62 151 ARG A N 1
ATOM 1178 C CA . ARG A 1 151 ? 4.617 8.262 2.482 1.00 94.62 151 ARG A CA 1
ATOM 1179 C C . ARG A 1 151 ? 3.332 8.593 1.730 1.00 94.62 151 ARG A C 1
ATOM 1181 O O . ARG A 1 151 ? 2.831 9.705 1.832 1.00 94.62 151 ARG A O 1
ATOM 1188 N N . ALA A 1 152 ? 2.825 7.639 0.958 1.00 95.75 152 ALA A N 1
ATOM 1189 C CA . ALA A 1 152 ? 1.546 7.722 0.270 1.00 95.75 152 ALA A CA 1
ATOM 1190 C C . ALA A 1 152 ? 0.982 6.315 0.075 1.00 95.75 152 ALA A C 1
ATOM 1192 O O . ALA A 1 152 ? 1.740 5.344 -0.015 1.00 95.75 152 ALA A O 1
ATOM 1193 N N . ARG A 1 153 ? -0.342 6.218 -0.010 1.00 96.50 153 ARG A N 1
ATOM 1194 C CA . ARG A 1 153 ? -1.036 4.990 -0.387 1.00 96.50 153 ARG A CA 1
ATOM 1195 C C . ARG A 1 153 ? -2.201 5.307 -1.308 1.00 96.50 153 ARG A C 1
ATOM 1197 O O . ARG A 1 153 ? -2.739 6.409 -1.256 1.00 96.50 153 ARG A O 1
ATOM 1204 N N . TYR A 1 154 ? -2.596 4.326 -2.096 1.00 97.44 154 TYR A N 1
ATOM 1205 C CA . TYR A 1 154 ? -3.814 4.349 -2.887 1.00 97.44 154 TYR A CA 1
ATOM 1206 C C . TYR A 1 154 ? -4.615 3.093 -2.568 1.00 97.44 154 TYR A C 1
ATOM 1208 O O . TYR A 1 154 ? -4.041 2.005 -2.555 1.00 97.44 154 TYR A O 1
ATOM 1216 N N . ILE A 1 155 ? -5.911 3.240 -2.300 1.00 97.12 155 ILE A N 1
ATOM 1217 C CA . ILE A 1 155 ? -6.820 2.124 -2.029 1.00 97.12 155 ILE A CA 1
ATOM 1218 C C . ILE A 1 155 ? -7.804 2.071 -3.190 1.00 97.12 155 ILE A C 1
ATOM 1220 O O . ILE A 1 155 ? -8.505 3.049 -3.448 1.00 97.12 155 ILE A O 1
ATOM 1224 N N . PHE A 1 156 ? -7.848 0.949 -3.900 1.00 97.31 156 PHE A N 1
ATOM 1225 C CA . PHE A 1 156 ? -8.789 0.765 -4.996 1.00 97.31 156 PHE A CA 1
ATOM 1226 C C . PHE A 1 156 ? -10.225 0.728 -4.461 1.00 97.31 156 PHE A C 1
ATOM 1228 O O . PHE A 1 156 ? -10.545 -0.029 -3.541 1.00 97.31 156 PHE A O 1
ATOM 1235 N N . ALA A 1 157 ? -11.093 1.549 -5.053 1.00 94.88 157 ALA A N 1
ATOM 1236 C CA . ALA A 1 157 ? -12.539 1.413 -4.914 1.00 94.88 157 ALA A CA 1
ATOM 1237 C C . ALA A 1 157 ? -13.041 0.191 -5.713 1.00 94.88 157 ALA A C 1
ATOM 1239 O O . ALA A 1 157 ? -12.248 -0.548 -6.299 1.00 94.88 157 ALA A O 1
ATOM 1240 N N . ASP A 1 158 ? -14.359 -0.011 -5.749 1.00 94.38 158 ASP A N 1
ATOM 1241 C CA . ASP A 1 158 ? -14.985 -1.031 -6.595 1.00 94.38 158 ASP A CA 1
ATOM 1242 C C . ASP A 1 158 ? -14.578 -0.850 -8.066 1.00 94.38 158 ASP A C 1
ATOM 1244 O O . ASP A 1 158 ? -14.890 0.163 -8.703 1.00 94.38 158 ASP A O 1
ATOM 1248 N N . HIS A 1 159 ? -13.830 -1.823 -8.589 1.00 96.75 159 HIS A N 1
ATOM 1249 C CA . HIS A 1 159 ? -13.360 -1.814 -9.963 1.00 96.75 159 HIS A CA 1
ATOM 1250 C C . HIS A 1 159 ? -13.157 -3.237 -10.482 1.00 96.75 159 HIS A C 1
ATOM 1252 O O . HIS A 1 159 ? -12.318 -3.987 -9.981 1.00 96.75 159 HIS A O 1
ATOM 1258 N N . GLN A 1 160 ? -13.919 -3.592 -11.515 1.00 97.75 160 GLN A N 1
ATOM 1259 C CA . GLN A 1 160 ? -13.846 -4.893 -12.176 1.00 97.75 160 GLN A CA 1
ATOM 1260 C C . GLN A 1 160 ? -12.766 -4.903 -13.253 1.00 97.75 160 GLN A C 1
ATOM 1262 O O . GLN A 1 160 ? -12.708 -3.998 -14.085 1.00 97.75 160 GLN A O 1
ATOM 1267 N N . VAL A 1 161 ? -11.971 -5.968 -13.277 1.00 97.81 161 VAL A N 1
ATOM 1268 C CA . VAL A 1 161 ? -10.919 -6.194 -14.271 1.00 97.81 161 VAL A CA 1
ATOM 1269 C C . VAL A 1 161 ? -10.936 -7.625 -14.783 1.00 97.81 161 VAL A C 1
ATOM 1271 O O . VAL A 1 161 ? -11.462 -8.539 -14.144 1.00 97.81 161 VAL A O 1
ATOM 1274 N N . LYS A 1 162 ? -10.330 -7.828 -15.948 1.00 98.06 162 LYS A N 1
ATOM 1275 C CA . LYS A 1 162 ? -10.016 -9.138 -16.510 1.00 98.06 162 LYS A CA 1
ATOM 1276 C C . LYS A 1 162 ? -8.553 -9.479 -16.278 1.00 98.06 162 LYS A C 1
ATOM 1278 O O . LYS A 1 162 ? -7.696 -8.607 -16.146 1.00 98.06 162 LYS A O 1
ATOM 1283 N N . GLU A 1 163 ? -8.261 -10.773 -16.289 1.00 95.94 163 GLU A N 1
ATOM 1284 C CA . GLU A 1 163 ? -6.881 -11.247 -16.284 1.00 95.94 163 GLU A CA 1
ATOM 1285 C C . GLU A 1 163 ? -6.080 -10.607 -17.429 1.00 95.94 163 GLU A C 1
ATOM 1287 O O . GLU A 1 163 ? -6.497 -10.603 -18.589 1.00 95.94 163 GLU A O 1
ATOM 1292 N N . GLY A 1 164 ? -4.908 -10.072 -17.093 1.00 93.56 164 GLY A N 1
ATOM 1293 C CA . GLY A 1 164 ? -4.008 -9.419 -18.033 1.00 93.56 164 GLY A CA 1
ATOM 1294 C C . GLY A 1 164 ? -4.293 -7.938 -18.281 1.00 93.56 164 GLY A C 1
ATOM 1295 O O . GLY A 1 164 ? -3.451 -7.304 -18.928 1.00 93.56 164 GLY A O 1
ATOM 1296 N N . ASP A 1 165 ? -5.394 -7.385 -17.756 1.00 95.50 165 ASP A N 1
ATOM 1297 C CA . ASP A 1 165 ? -5.680 -5.951 -17.829 1.00 95.50 165 ASP A CA 1
ATOM 1298 C C . ASP A 1 165 ? -4.542 -5.137 -17.204 1.00 95.50 165 ASP A C 1
ATOM 1300 O O . ASP A 1 165 ? -3.923 -5.537 -16.210 1.00 95.50 165 ASP A O 1
ATOM 1304 N N . LEU A 1 166 ? -4.264 -3.984 -17.817 1.00 94.56 166 LEU A N 1
ATOM 1305 C CA . LEU A 1 166 ? -3.254 -3.034 -17.367 1.00 94.56 166 LEU A CA 1
ATOM 1306 C C . LEU A 1 166 ? -3.940 -1.807 -16.773 1.00 94.56 166 LEU A C 1
ATOM 1308 O O . LEU A 1 166 ? -4.712 -1.134 -17.456 1.00 94.56 166 LEU A O 1
ATOM 1312 N N . LEU A 1 167 ? -3.623 -1.503 -15.518 1.00 95.75 167 LEU A N 1
ATOM 1313 C CA . LEU A 1 167 ? -4.097 -0.312 -14.819 1.00 95.75 167 LEU A CA 1
ATOM 1314 C C . LEU A 1 167 ? -2.938 0.654 -14.628 1.00 95.75 167 LEU A C 1
ATOM 1316 O O . LEU A 1 167 ? -1.834 0.235 -14.293 1.00 95.75 167 LEU A O 1
ATOM 1320 N N . VAL A 1 168 ? -3.183 1.948 -14.801 1.00 94.88 168 VAL A N 1
ATOM 1321 C CA . VAL A 1 168 ? -2.156 2.975 -14.607 1.00 94.88 168 VAL A CA 1
ATOM 1322 C C . VAL A 1 168 ? -2.526 3.826 -13.405 1.00 94.88 168 VAL A C 1
ATOM 1324 O O . VAL A 1 168 ? -3.478 4.599 -13.462 1.00 94.88 168 VAL A O 1
ATOM 1327 N N . LEU A 1 169 ? -1.757 3.679 -12.327 1.00 96.19 169 LEU A N 1
ATOM 1328 C CA . LEU A 1 169 ? -1.858 4.495 -11.126 1.00 96.19 169 LEU A CA 1
ATOM 1329 C C . LEU A 1 169 ? -0.875 5.665 -11.225 1.00 96.19 169 LEU A C 1
ATOM 1331 O O . LEU A 1 169 ? 0.342 5.486 -11.149 1.00 96.19 169 LEU A O 1
ATOM 1335 N N . HIS A 1 170 ? -1.409 6.869 -11.409 1.00 93.56 170 HIS A N 1
ATOM 1336 C CA . HIS A 1 170 ? -0.620 8.087 -11.558 1.00 93.56 170 HIS A CA 1
ATOM 1337 C C . HIS A 1 170 ? -0.204 8.669 -10.203 1.00 93.56 170 HIS A C 1
ATOM 1339 O O . HIS A 1 170 ? -0.986 8.711 -9.253 1.00 93.56 170 HIS A O 1
ATOM 1345 N N . ALA A 1 171 ? 1.035 9.152 -10.115 1.00 89.12 171 ALA A N 1
ATOM 1346 C CA . ALA A 1 171 ? 1.586 9.750 -8.900 1.00 89.12 171 ALA A CA 1
ATOM 1347 C C . ALA A 1 171 ? 1.626 11.282 -8.931 1.00 89.12 171 ALA A C 1
ATOM 1349 O O . ALA A 1 171 ? 1.979 11.888 -7.924 1.00 89.12 171 ALA A O 1
ATOM 1350 N N . ASP A 1 172 ? 1.323 11.920 -10.061 1.00 82.88 172 ASP A N 1
ATOM 1351 C CA . ASP A 1 172 ? 1.477 13.369 -10.231 1.00 82.88 172 ASP A CA 1
ATOM 1352 C C . ASP A 1 172 ? 0.329 14.057 -10.985 1.00 82.88 172 ASP A C 1
ATOM 1354 O O . ASP A 1 172 ? 0.069 15.233 -10.719 1.00 82.88 172 ASP A O 1
ATOM 1358 N N . ILE A 1 173 ? -0.375 13.350 -11.873 1.00 83.69 173 ILE A N 1
ATOM 1359 C CA . ILE A 1 173 ? -1.491 13.891 -12.655 1.00 83.69 173 ILE A CA 1
ATOM 1360 C C . ILE A 1 173 ? -2.848 13.295 -12.254 1.00 83.69 173 ILE A C 1
ATOM 1362 O O . ILE A 1 173 ? -2.936 12.093 -11.986 1.00 83.69 173 ILE A O 1
ATOM 1366 N N . PRO A 1 174 ? -3.925 14.104 -12.267 1.00 85.56 174 PRO A N 1
ATOM 1367 C CA . PRO A 1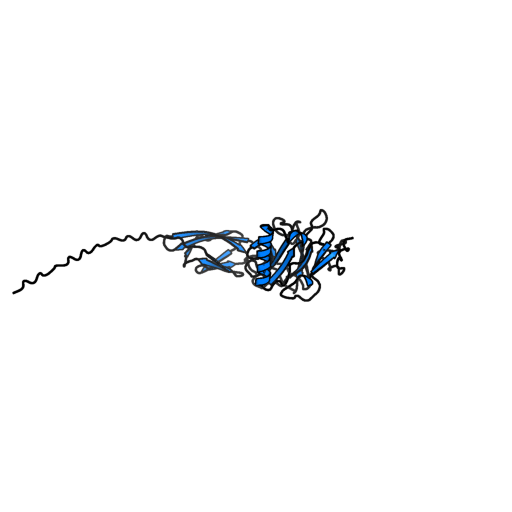 174 ? -5.284 13.593 -12.141 1.00 85.56 174 PRO A CA 1
ATOM 1368 C C . PRO A 1 174 ? -5.619 12.616 -13.273 1.00 85.56 174 PRO A C 1
ATOM 1370 O O . PRO A 1 174 ? -5.474 12.933 -14.454 1.00 85.56 174 PRO A O 1
ATOM 1373 N N . ALA A 1 175 ? -6.082 11.435 -12.893 1.00 87.62 175 ALA A N 1
ATOM 1374 C CA . ALA A 1 175 ? -6.473 10.325 -13.748 1.00 87.62 175 ALA A CA 1
ATOM 1375 C C . ALA A 1 175 ? -7.515 9.472 -12.989 1.00 87.62 175 ALA A C 1
ATOM 1377 O O . ALA A 1 175 ? -7.769 9.739 -11.812 1.00 87.62 175 ALA A O 1
ATOM 1378 N N . PRO A 1 176 ? -8.129 8.448 -13.616 1.00 90.06 176 PRO A N 1
ATOM 1379 C CA . PRO A 1 176 ? -9.066 7.564 -12.917 1.00 90.06 176 PRO A CA 1
ATOM 1380 C C . PRO A 1 176 ? -8.466 6.909 -11.664 1.00 90.06 176 PRO A C 1
ATOM 1382 O O . PRO A 1 176 ? -9.154 6.765 -10.658 1.00 90.06 176 PRO A O 1
ATOM 1385 N N . PHE A 1 177 ? -7.174 6.568 -11.716 1.00 95.06 177 PHE A N 1
ATOM 1386 C CA . PHE A 1 177 ? -6.406 6.097 -10.568 1.00 95.06 177 PHE A CA 1
ATOM 1387 C C . PHE A 1 177 ? -5.234 7.047 -10.331 1.00 95.06 177 PHE A C 1
ATOM 1389 O O . PHE A 1 177 ? -4.281 7.083 -11.114 1.00 95.06 177 PHE A O 1
ATOM 1396 N N . THR A 1 178 ? -5.299 7.805 -9.241 1.00 94.69 178 THR A N 1
ATOM 1397 C CA . THR A 1 178 ? -4.260 8.763 -8.859 1.00 94.69 178 THR A CA 1
ATOM 1398 C C . THR A 1 178 ? -4.085 8.751 -7.349 1.00 94.69 178 THR A C 1
ATOM 1400 O O . THR A 1 178 ? -5.067 8.722 -6.613 1.00 94.69 178 THR A O 1
ATOM 1403 N N . PHE A 1 179 ? -2.837 8.791 -6.885 1.00 94.06 179 PHE A N 1
ATOM 1404 C CA . PHE A 1 179 ? -2.544 8.999 -5.469 1.00 94.06 179 PHE A CA 1
ATOM 1405 C C . PHE A 1 179 ? -3.019 10.374 -4.992 1.00 94.06 179 PHE A C 1
ATOM 1407 O O . PHE A 1 179 ? -2.777 11.389 -5.651 1.00 94.06 179 PHE A O 1
ATOM 1414 N N . ASP A 1 180 ? -3.572 10.427 -3.784 1.00 88.44 180 ASP A N 1
ATOM 1415 C CA . ASP A 1 180 ? -3.861 11.698 -3.129 1.00 88.44 180 ASP A CA 1
ATOM 1416 C C . ASP A 1 180 ? -2.587 12.540 -2.978 1.00 88.44 180 ASP A C 1
ATOM 1418 O O . ASP A 1 180 ? -1.505 12.031 -2.671 1.00 88.44 180 ASP A O 1
ATOM 1422 N N . ASN A 1 181 ? -2.725 13.854 -3.163 1.00 86.75 181 ASN A N 1
ATOM 1423 C CA . ASN A 1 181 ? -1.654 14.847 -3.021 1.00 86.75 181 ASN A CA 1
ATOM 1424 C C . ASN A 1 181 ? -0.461 14.696 -3.981 1.00 86.75 181 ASN A C 1
ATOM 1426 O O . ASN A 1 181 ? 0.555 15.359 -3.775 1.00 86.75 181 ASN A O 1
ATOM 1430 N N . SER A 1 182 ? -0.575 13.881 -5.036 1.00 86.19 182 SER A N 1
ATOM 1431 C CA . SER A 1 182 ? 0.426 13.788 -6.108 1.00 86.19 182 SER A CA 1
ATOM 1432 C C . SER A 1 182 ? 1.870 13.616 -5.586 1.00 86.19 182 SER A C 1
ATOM 1434 O O . SER A 1 182 ? 2.731 14.474 -5.817 1.00 86.19 182 SER A O 1
ATOM 1436 N N . PRO A 1 183 ? 2.169 12.519 -4.866 1.00 88.00 183 PRO A N 1
ATOM 1437 C CA . PRO A 1 183 ? 3.404 12.360 -4.103 1.00 88.00 183 PRO A CA 1
ATOM 1438 C C . PRO A 1 183 ? 4.673 12.278 -4.969 1.00 88.00 183 PRO A C 1
ATOM 1440 O O . PRO A 1 183 ? 5.770 12.343 -4.406 1.00 88.00 183 PRO A O 1
ATOM 1443 N N . LYS A 1 184 ? 4.551 12.131 -6.302 1.00 89.31 184 LYS A N 1
ATOM 1444 C CA . LYS A 1 184 ? 5.627 11.754 -7.247 1.00 89.31 184 LYS A CA 1
ATOM 1445 C C . LYS A 1 184 ? 6.268 10.415 -6.885 1.00 89.31 184 LYS A C 1
ATOM 1447 O O . LYS A 1 184 ? 6.073 9.925 -5.778 1.00 89.31 184 LYS A O 1
ATOM 1452 N N . LEU A 1 185 ? 7.035 9.803 -7.781 1.00 91.62 185 LEU A N 1
ATOM 1453 C CA . LEU A 1 185 ? 7.834 8.615 -7.450 1.00 91.62 185 LEU A CA 1
ATOM 1454 C C . LEU A 1 185 ? 9.271 9.015 -7.102 1.00 91.62 185 LEU A C 1
ATOM 1456 O O . LEU A 1 185 ? 9.818 9.994 -7.618 1.00 91.62 185 LEU A O 1
ATOM 1460 N N . GLY A 1 186 ? 9.897 8.274 -6.190 1.00 87.69 186 GLY A N 1
ATOM 1461 C CA . GLY A 1 186 ? 11.277 8.518 -5.796 1.00 87.69 186 GLY A CA 1
ATOM 1462 C C . GLY A 1 186 ? 12.200 8.315 -6.993 1.00 87.69 186 GLY A C 1
ATOM 1463 O O . GLY A 1 186 ? 12.321 7.211 -7.501 1.00 87.69 186 GLY A O 1
ATOM 1464 N N . ASN A 1 187 ? 12.906 9.346 -7.452 1.00 86.88 187 ASN A N 1
ATOM 1465 C CA . ASN A 1 187 ? 13.797 9.211 -8.614 1.00 86.88 187 ASN A CA 1
ATOM 1466 C C . ASN A 1 187 ? 15.191 8.656 -8.260 1.00 86.88 187 ASN A C 1
ATOM 1468 O O . ASN A 1 187 ? 16.068 8.607 -9.123 1.00 86.88 187 ASN A O 1
ATOM 1472 N N . THR A 1 188 ? 15.431 8.337 -6.987 1.00 90.56 188 THR A N 1
ATOM 1473 C CA . THR A 1 188 ? 16.727 7.876 -6.468 1.00 90.56 188 THR A CA 1
ATOM 1474 C C . THR A 1 188 ? 16.613 6.504 -5.835 1.00 90.56 188 THR A C 1
ATOM 1476 O O . THR A 1 188 ? 17.465 5.665 -6.092 1.00 90.56 188 THR A O 1
ATOM 1479 N N . ARG A 1 189 ? 15.581 6.281 -5.022 1.00 94.50 189 ARG A N 1
ATOM 1480 C CA . ARG A 1 189 ? 15.273 5.005 -4.381 1.00 94.50 189 ARG A CA 1
ATOM 1481 C C . ARG A 1 189 ? 13.818 4.996 -3.939 1.00 94.50 189 ARG A C 1
ATOM 1483 O O . ARG A 1 189 ? 13.304 6.063 -3.600 1.00 94.50 189 ARG A O 1
ATOM 1490 N N . GLU A 1 190 ? 13.187 3.832 -3.934 1.00 95.81 190 GLU A N 1
ATOM 1491 C CA . GLU A 1 190 ? 11.849 3.633 -3.375 1.00 95.81 190 GLU A CA 1
ATOM 1492 C C . GLU A 1 190 ? 11.596 2.143 -3.125 1.00 95.81 190 GLU A C 1
ATOM 1494 O O . GLU A 1 190 ? 12.141 1.277 -3.816 1.00 95.81 190 GLU A O 1
ATOM 1499 N N . VAL A 1 191 ? 10.734 1.864 -2.152 1.00 97.94 191 VAL A N 1
ATOM 1500 C CA . VAL A 1 191 ? 10.054 0.579 -2.000 1.00 97.94 191 VAL A CA 1
ATOM 1501 C C . VAL A 1 191 ? 8.584 0.791 -2.337 1.00 97.94 191 VAL A C 1
ATOM 1503 O O . VAL A 1 191 ? 7.989 1.771 -1.897 1.00 97.94 191 VAL A O 1
ATOM 1506 N N . ILE A 1 192 ? 8.001 -0.113 -3.119 1.00 98.31 192 ILE A N 1
ATOM 1507 C CA . ILE A 1 192 ? 6.572 -0.117 -3.437 1.00 98.31 192 ILE A CA 1
ATOM 1508 C C . ILE A 1 192 ? 6.018 -1.480 -3.043 1.00 98.31 192 ILE A C 1
ATOM 1510 O O . ILE A 1 192 ? 6.590 -2.505 -3.412 1.00 98.31 192 ILE A O 1
ATOM 1514 N N . THR A 1 193 ? 4.909 -1.500 -2.309 1.00 98.50 193 THR A N 1
ATOM 1515 C CA . THR A 1 193 ? 4.237 -2.745 -1.913 1.00 98.50 193 THR A CA 1
ATOM 1516 C C . THR A 1 193 ? 2.762 -2.740 -2.270 1.00 98.50 193 THR A C 1
ATOM 1518 O O . THR A 1 193 ? 2.149 -1.679 -2.400 1.00 98.50 193 THR A O 1
ATOM 1521 N N . ILE A 1 194 ? 2.197 -3.936 -2.443 1.00 98.44 194 ILE A N 1
ATOM 1522 C CA . ILE A 1 194 ? 0.769 -4.143 -2.684 1.00 98.44 194 ILE A CA 1
ATOM 1523 C C . ILE A 1 194 ? 0.224 -5.115 -1.638 1.00 98.44 194 ILE A C 1
ATOM 1525 O O . ILE A 1 194 ? 0.817 -6.170 -1.405 1.00 98.44 194 ILE A O 1
ATOM 1529 N N . ALA A 1 195 ? -0.896 -4.756 -1.017 1.00 97.81 195 ALA A N 1
ATOM 1530 C CA . ALA A 1 195 ? -1.638 -5.575 -0.062 1.00 97.81 195 ALA A CA 1
ATOM 1531 C C . ALA A 1 195 ? -3.094 -5.750 -0.517 1.00 97.81 195 ALA A C 1
ATOM 1533 O O . ALA A 1 195 ? -3.608 -4.942 -1.292 1.00 97.81 195 ALA A O 1
ATOM 1534 N N . THR A 1 196 ? -3.773 -6.789 -0.026 1.00 96.62 196 THR A N 1
ATOM 1535 C CA . THR A 1 196 ? -5.188 -7.051 -0.356 1.00 96.62 196 THR A CA 1
ATOM 1536 C C . THR A 1 196 ? -6.133 -6.024 0.264 1.00 96.62 196 THR A C 1
ATOM 1538 O O . THR A 1 196 ? -7.202 -5.762 -0.269 1.00 96.62 196 THR A O 1
ATOM 1541 N N . ASN A 1 197 ? -5.754 -5.422 1.390 1.00 95.62 197 ASN A N 1
ATOM 1542 C CA . ASN A 1 197 ? -6.474 -4.319 2.016 1.00 95.62 197 ASN A CA 1
ATOM 1543 C C . ASN A 1 197 ? -5.526 -3.479 2.894 1.00 95.62 197 ASN A C 1
ATOM 1545 O O . ASN A 1 197 ? -4.390 -3.905 3.123 1.00 95.62 197 ASN A O 1
ATOM 1549 N N . PRO A 1 198 ? -5.966 -2.319 3.425 1.00 95.12 198 PRO A N 1
ATOM 1550 C CA . PRO A 1 198 ? -5.103 -1.420 4.194 1.00 95.12 198 PRO A CA 1
ATOM 1551 C C . PRO A 1 198 ? -4.527 -1.991 5.500 1.00 95.12 198 PRO A C 1
ATOM 1553 O O . PRO A 1 198 ? -3.683 -1.342 6.122 1.00 95.12 198 PRO A O 1
ATOM 1556 N N . TYR A 1 199 ? -5.022 -3.151 5.939 1.00 94.12 199 TYR A N 1
ATOM 1557 C CA . TYR A 1 199 ? -4.704 -3.804 7.209 1.00 94.12 199 TYR A CA 1
ATOM 1558 C C . TYR A 1 199 ? -3.982 -5.142 7.025 1.00 94.12 199 TYR A C 1
ATOM 1560 O O . TYR A 1 199 ? -3.500 -5.719 7.999 1.00 94.12 199 TYR A O 1
ATOM 1568 N N . ALA A 1 200 ? -3.912 -5.646 5.793 1.00 94.75 200 ALA A N 1
ATOM 1569 C CA . ALA A 1 200 ? -3.249 -6.898 5.475 1.00 94.75 200 ALA A CA 1
ATOM 1570 C C . ALA A 1 200 ? -1.736 -6.695 5.271 1.00 94.75 200 ALA A C 1
ATOM 1572 O O . ALA A 1 200 ? -1.298 -5.621 4.843 1.00 94.75 200 ALA A O 1
ATOM 1573 N N . PRO A 1 201 ? -0.915 -7.731 5.523 1.00 95.88 201 PRO A N 1
ATOM 1574 C CA . PRO A 1 201 ? 0.455 -7.767 5.030 1.00 95.88 201 PRO A CA 1
ATOM 1575 C C . PRO A 1 201 ? 0.504 -7.600 3.505 1.00 95.88 201 PRO A C 1
ATOM 1577 O O . PRO A 1 201 ? -0.431 -7.968 2.789 1.00 95.88 201 PRO A O 1
ATOM 1580 N N . ALA A 1 202 ? 1.614 -7.063 3.000 1.00 97.50 202 ALA A N 1
ATOM 1581 C CA . ALA A 1 202 ? 1.840 -7.002 1.565 1.00 97.50 202 ALA A CA 1
ATOM 1582 C C . ALA A 1 202 ? 2.040 -8.412 0.984 1.00 97.50 202 ALA A C 1
ATOM 1584 O O . ALA A 1 202 ? 2.701 -9.248 1.595 1.00 97.50 202 ALA A O 1
ATOM 1585 N N . TYR A 1 203 ? 1.501 -8.650 -0.211 1.00 96.38 203 TYR A N 1
ATOM 1586 C CA . TYR A 1 203 ? 1.686 -9.892 -0.970 1.00 96.38 203 TYR A CA 1
ATOM 1587 C C . TYR A 1 203 ? 2.614 -9.703 -2.184 1.00 96.38 203 TYR A C 1
ATOM 1589 O O . TYR A 1 203 ? 3.055 -10.676 -2.790 1.00 96.38 203 TYR A O 1
ATOM 1597 N N . PHE A 1 204 ? 2.906 -8.455 -2.561 1.00 96.81 204 PHE A N 1
ATOM 1598 C CA . PHE A 1 204 ? 3.854 -8.111 -3.618 1.00 96.81 204 PHE A CA 1
ATOM 1599 C C . PHE A 1 204 ? 4.710 -6.925 -3.179 1.00 96.81 204 PHE A C 1
ATOM 1601 O O . PHE A 1 204 ? 4.217 -5.994 -2.535 1.00 96.81 204 PHE A O 1
ATOM 1608 N N . GLY A 1 205 ? 5.985 -6.934 -3.560 1.00 96.25 205 GLY A N 1
ATOM 1609 C CA . GLY A 1 205 ? 6.921 -5.868 -3.241 1.00 96.25 205 GLY A CA 1
ATOM 1610 C C . GLY A 1 205 ? 7.969 -5.664 -4.323 1.00 96.25 205 GLY A C 1
ATOM 1611 O O . GLY A 1 205 ? 8.335 -6.587 -5.045 1.00 96.25 205 GLY A O 1
ATOM 1612 N N . LEU A 1 206 ? 8.454 -4.433 -4.425 1.00 96.25 206 LEU A N 1
ATOM 1613 C CA . LEU A 1 206 ? 9.522 -4.038 -5.326 1.00 96.25 206 LEU A CA 1
ATOM 1614 C C . LEU A 1 206 ? 10.419 -3.013 -4.642 1.00 96.25 206 LEU A C 1
ATOM 1616 O O . LEU A 1 206 ? 9.921 -2.081 -4.012 1.00 96.25 206 LEU A O 1
ATOM 1620 N N . ALA A 1 207 ? 11.730 -3.154 -4.817 1.00 97.19 207 ALA A N 1
ATOM 1621 C CA . ALA A 1 207 ? 12.712 -2.169 -4.382 1.00 97.19 207 ALA A CA 1
ATOM 1622 C C . ALA A 1 207 ? 13.591 -1.734 -5.555 1.00 97.19 207 ALA A C 1
ATOM 1624 O O . ALA A 1 207 ? 14.050 -2.564 -6.342 1.00 97.19 207 ALA A O 1
ATOM 1625 N N . TYR A 1 208 ? 13.871 -0.436 -5.645 1.00 96.69 208 TYR A N 1
ATOM 1626 C CA . TYR A 1 208 ? 14.845 0.097 -6.591 1.00 96.69 208 TYR A CA 1
ATOM 1627 C C . TYR A 1 208 ? 15.729 1.172 -5.960 1.00 96.69 208 TYR A C 1
ATOM 1629 O O . TYR A 1 208 ? 15.300 1.896 -5.061 1.00 96.69 208 TYR A O 1
ATOM 1637 N N . GLU A 1 209 ? 16.954 1.314 -6.464 1.00 95.88 209 GLU A N 1
ATOM 1638 C CA . GLU A 1 209 ? 17.896 2.370 -6.084 1.00 95.88 209 GLU A CA 1
ATOM 1639 C C . GLU A 1 209 ? 18.816 2.730 -7.267 1.00 95.88 209 GLU A C 1
ATOM 1641 O O . GLU A 1 209 ? 19.130 1.899 -8.111 1.00 95.88 209 GLU A O 1
ATOM 1646 N N . LYS A 1 210 ? 19.251 3.989 -7.374 1.00 93.50 210 LYS A N 1
ATOM 1647 C CA . LYS A 1 210 ? 20.334 4.386 -8.283 1.00 93.50 210 LYS A CA 1
ATOM 1648 C C . LYS A 1 210 ? 21.669 3.956 -7.691 1.00 93.50 210 LYS A C 1
ATOM 1650 O O . LYS A 1 210 ? 22.046 4.503 -6.655 1.00 93.50 210 LYS A O 1
ATOM 1655 N N . ALA A 1 211 ? 22.441 3.134 -8.405 1.00 87.44 211 ALA A N 1
ATOM 1656 C CA . ALA A 1 211 ? 23.771 2.702 -7.957 1.00 87.44 211 ALA A CA 1
ATOM 1657 C C . ALA A 1 211 ? 24.687 3.870 -7.530 1.00 87.44 211 ALA A C 1
ATOM 1659 O O . ALA A 1 211 ? 25.386 3.802 -6.523 1.00 87.44 211 ALA A O 1
ATOM 1660 N N . SER A 1 212 ? 24.628 5.004 -8.240 1.00 82.50 212 SER A N 1
ATOM 1661 C CA . SER A 1 212 ? 25.413 6.207 -7.913 1.00 82.50 212 SER A CA 1
ATOM 1662 C C . SER A 1 212 ? 25.050 6.872 -6.578 1.00 82.50 212 SER A C 1
ATOM 1664 O O . SER A 1 212 ? 25.760 7.768 -6.135 1.00 82.50 212 SER A O 1
ATOM 1666 N N . ALA A 1 213 ? 23.916 6.514 -5.977 1.00 80.94 213 ALA A N 1
ATOM 1667 C CA . ALA A 1 213 ? 23.417 7.077 -4.726 1.00 80.94 213 ALA A CA 1
ATOM 1668 C C . ALA A 1 213 ? 23.512 6.089 -3.549 1.00 80.94 213 ALA A C 1
ATOM 1670 O O . ALA A 1 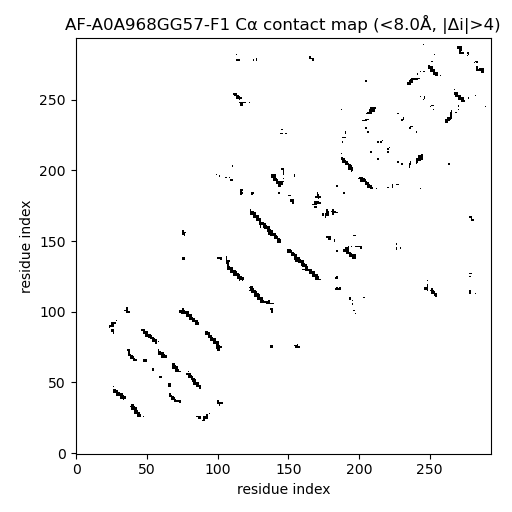213 ? 23.182 6.461 -2.418 1.00 80.94 213 ALA A O 1
ATOM 1671 N N . SER A 1 214 ? 23.968 4.858 -3.796 1.00 77.94 214 SER A N 1
ATOM 1672 C CA . SER A 1 214 ? 24.025 3.784 -2.800 1.00 77.94 214 SER A CA 1
ATOM 1673 C C . SER A 1 214 ? 25.069 4.019 -1.706 1.00 77.94 214 SER A C 1
ATOM 1675 O O . SER A 1 214 ? 24.919 3.478 -0.615 1.00 77.94 214 SER A O 1
ATOM 1677 N N . GLU A 1 215 ? 26.079 4.861 -1.935 1.00 77.00 215 GLU A N 1
ATOM 1678 C CA . GLU A 1 215 ? 27.115 5.186 -0.936 1.00 77.00 215 GLU A CA 1
ATOM 1679 C C . GLU A 1 215 ? 26.715 6.339 0.005 1.00 77.00 215 GLU A C 1
ATOM 1681 O O . GLU A 1 215 ? 27.378 6.603 1.007 1.00 77.00 215 GLU A O 1
ATOM 1686 N N . THR A 1 216 ? 25.617 7.049 -0.283 1.00 80.06 216 THR A N 1
ATOM 1687 C CA . THR A 1 216 ? 25.232 8.237 0.493 1.00 80.06 216 THR A CA 1
ATOM 1688 C C . THR A 1 216 ? 24.497 7.855 1.778 1.00 80.06 216 THR A C 1
ATOM 1690 O O . THR A 1 216 ? 23.315 7.503 1.747 1.00 80.06 216 THR A O 1
ATOM 1693 N N . ASN A 1 217 ? 25.149 7.996 2.933 1.00 82.94 217 ASN A N 1
ATOM 1694 C CA . ASN A 1 217 ? 24.499 7.788 4.227 1.00 82.94 217 ASN A CA 1
ATOM 1695 C C . ASN A 1 217 ? 23.581 8.976 4.578 1.00 82.94 217 ASN A C 1
ATOM 1697 O O . ASN A 1 217 ? 24.034 10.023 5.031 1.00 82.94 217 ASN A O 1
ATOM 1701 N N . SER A 1 218 ? 22.280 8.819 4.327 1.00 90.44 218 SER A N 1
ATOM 1702 C CA . SER A 1 218 ? 21.242 9.831 4.560 1.00 90.44 218 SER A CA 1
ATOM 1703 C C . SER A 1 218 ? 20.029 9.205 5.244 1.00 90.44 218 SER A C 1
ATOM 1705 O O . SER A 1 218 ? 19.778 8.012 5.070 1.00 90.44 218 SER A O 1
ATOM 1707 N N . SER A 1 219 ? 19.224 10.000 5.958 1.00 91.50 219 SER A N 1
ATOM 1708 C CA . SER A 1 219 ? 17.984 9.519 6.594 1.00 91.50 219 SER A CA 1
ATOM 1709 C C . SER A 1 219 ? 17.037 8.848 5.594 1.00 91.50 219 SER A C 1
ATOM 1711 O O . SER A 1 219 ? 16.424 7.834 5.908 1.00 91.50 219 SER A O 1
ATOM 1713 N N . GLN A 1 220 ? 16.977 9.354 4.357 1.00 90.56 220 GLN A N 1
ATOM 1714 C CA . GLN A 1 220 ? 16.199 8.744 3.274 1.00 90.56 220 GLN A CA 1
ATOM 1715 C C . GLN A 1 220 ? 16.724 7.359 2.879 1.00 90.56 220 GLN A C 1
ATOM 1717 O O . GLN A 1 220 ? 15.937 6.464 2.587 1.00 90.56 220 GLN A O 1
ATOM 1722 N N . ARG A 1 221 ? 18.048 7.162 2.864 1.00 93.69 221 ARG A N 1
ATOM 1723 C CA . ARG A 1 221 ? 18.637 5.847 2.592 1.00 93.69 221 ARG A CA 1
ATOM 1724 C C . ARG A 1 221 ? 18.403 4.880 3.752 1.00 93.69 221 ARG A C 1
ATOM 1726 O O . ARG A 1 221 ? 18.116 3.721 3.500 1.00 93.69 221 ARG A O 1
ATOM 1733 N N . GLN A 1 222 ? 18.491 5.344 4.998 1.00 94.56 222 GLN A N 1
ATOM 1734 C CA . GLN A 1 222 ? 18.187 4.512 6.170 1.00 94.56 222 GLN A CA 1
ATOM 1735 C C . GLN A 1 222 ? 16.724 4.047 6.164 1.00 94.56 222 GLN A C 1
ATOM 1737 O O . GLN A 1 222 ? 16.459 2.864 6.357 1.00 94.56 222 GLN A O 1
ATOM 1742 N N . LEU A 1 223 ? 15.788 4.950 5.846 1.00 95.19 223 LEU A N 1
ATOM 1743 C CA . LEU A 1 223 ? 14.379 4.603 5.658 1.00 95.19 223 LEU A CA 1
ATOM 1744 C C . LEU A 1 223 ? 14.194 3.568 4.537 1.00 95.19 223 LEU A C 1
ATOM 1746 O O . LEU A 1 223 ? 13.507 2.571 4.732 1.00 95.19 223 LEU A O 1
ATOM 1750 N N . PHE A 1 224 ? 14.848 3.769 3.389 1.00 96.69 224 PHE A N 1
ATOM 1751 C CA . PHE A 1 224 ? 14.825 2.802 2.292 1.00 96.69 224 PHE A CA 1
ATOM 1752 C C . PHE A 1 224 ? 15.363 1.429 2.712 1.00 96.69 224 PHE A C 1
ATOM 1754 O O . PHE A 1 224 ? 14.718 0.427 2.431 1.00 96.69 224 PHE A O 1
ATOM 1761 N N . LEU A 1 225 ? 16.499 1.365 3.417 1.00 96.38 225 LEU A N 1
ATOM 1762 C CA . LEU A 1 225 ? 17.048 0.100 3.914 1.00 96.38 225 LEU A CA 1
ATOM 1763 C C . LEU A 1 225 ? 16.077 -0.612 4.859 1.00 96.38 225 LEU A C 1
ATOM 1765 O O . LEU A 1 225 ? 15.916 -1.821 4.753 1.00 96.38 225 LEU A O 1
ATOM 1769 N N . GLN A 1 226 ? 15.413 0.123 5.754 1.00 97.19 226 GLN A N 1
ATOM 1770 C CA . GLN A 1 226 ? 14.410 -0.447 6.654 1.00 97.19 226 GLN A CA 1
ATOM 1771 C C . GLN A 1 226 ? 13.226 -1.042 5.874 1.00 97.19 226 GLN A C 1
ATOM 1773 O O . GLN A 1 226 ? 12.776 -2.147 6.168 1.00 97.19 226 GLN A O 1
ATOM 1778 N N . GLN A 1 227 ? 12.723 -0.323 4.870 1.00 97.88 227 GLN A N 1
ATOM 1779 C CA . GLN A 1 227 ? 11.619 -0.789 4.027 1.00 97.88 227 GLN A CA 1
ATOM 1780 C C . GLN A 1 227 ? 12.036 -1.951 3.115 1.00 97.88 227 GLN A C 1
ATOM 1782 O O . GLN A 1 227 ? 11.245 -2.855 2.866 1.00 97.88 227 GLN A O 1
ATOM 1787 N N . TRP A 1 228 ? 13.274 -1.951 2.621 1.00 97.62 228 TRP A N 1
ATOM 1788 C CA . TRP A 1 228 ? 13.812 -3.050 1.826 1.00 97.62 228 TRP A CA 1
ATOM 1789 C C . TRP A 1 228 ? 14.006 -4.300 2.685 1.00 97.62 228 TRP A C 1
ATOM 1791 O O . TRP A 1 228 ? 13.601 -5.380 2.265 1.00 97.62 228 TRP A O 1
ATOM 1801 N N . GLN A 1 229 ? 14.502 -4.150 3.919 1.00 97.81 229 GLN A N 1
ATOM 1802 C CA . GLN A 1 229 ? 14.593 -5.244 4.885 1.00 97.81 229 GLN A CA 1
ATOM 1803 C C . GLN A 1 229 ? 13.223 -5.875 5.152 1.00 97.81 229 GLN A C 1
ATOM 1805 O O . GLN A 1 229 ? 13.118 -7.096 5.166 1.00 97.81 229 GLN A O 1
ATOM 1810 N N . TYR A 1 230 ? 12.158 -5.072 5.253 1.00 97.88 230 TYR A N 1
ATOM 1811 C CA . TYR A 1 230 ? 10.795 -5.602 5.343 1.00 97.88 230 TYR A CA 1
ATOM 1812 C C . TYR A 1 230 ? 10.449 -6.529 4.162 1.00 97.88 230 TYR A C 1
ATOM 1814 O O . TYR A 1 230 ? 9.867 -7.586 4.384 1.00 97.88 230 TYR A O 1
ATOM 1822 N N . LEU A 1 231 ? 10.832 -6.197 2.921 1.00 97.94 231 LEU A N 1
ATOM 1823 C CA . LEU A 1 231 ? 10.581 -7.087 1.777 1.00 97.94 231 LEU A CA 1
ATOM 1824 C C . LEU A 1 231 ? 11.322 -8.422 1.898 1.00 97.94 231 LEU A C 1
ATOM 1826 O O . LEU A 1 231 ? 10.765 -9.456 1.529 1.00 97.94 231 LEU A O 1
ATOM 1830 N N . LEU A 1 232 ? 12.563 -8.391 2.395 1.00 97.38 232 LEU A N 1
ATOM 1831 C CA . LEU A 1 232 ? 13.371 -9.591 2.618 1.00 97.38 232 LEU A CA 1
ATOM 1832 C C . LEU A 1 232 ? 12.745 -10.465 3.714 1.00 97.38 232 LEU A C 1
ATOM 1834 O O . LEU A 1 232 ? 12.564 -11.665 3.520 1.00 97.38 232 LEU A O 1
ATOM 1838 N N . ASP A 1 233 ? 12.341 -9.852 4.829 1.00 97.12 233 ASP A N 1
ATOM 1839 C CA . ASP A 1 233 ? 11.733 -10.542 5.971 1.00 97.12 233 ASP A CA 1
ATOM 1840 C C . ASP A 1 233 ? 10.380 -11.175 5.609 1.00 97.12 233 ASP A C 1
ATOM 1842 O O . ASP A 1 233 ? 10.043 -12.253 6.097 1.00 97.12 233 ASP A O 1
ATOM 1846 N N . GLN A 1 234 ? 9.606 -10.521 4.737 1.00 96.69 234 GLN A N 1
ATOM 1847 C CA . GLN A 1 234 ? 8.328 -11.030 4.228 1.00 96.69 234 GLN A CA 1
ATOM 1848 C C . GLN A 1 234 ? 8.477 -11.976 3.024 1.00 96.69 234 GLN A C 1
ATOM 1850 O O . GLN A 1 234 ? 7.468 -12.407 2.473 1.00 96.69 234 GLN A O 1
ATOM 1855 N N . GLN A 1 235 ? 9.706 -12.294 2.595 1.00 96.62 235 GLN A N 1
ATOM 1856 C CA . GLN A 1 235 ? 9.979 -13.129 1.415 1.00 96.62 235 GLN A CA 1
ATOM 1857 C C . GLN A 1 235 ? 9.296 -12.614 0.133 1.00 96.62 235 GLN A C 1
ATOM 1859 O O . GLN A 1 235 ? 8.927 -13.383 -0.753 1.00 96.62 235 GLN A O 1
ATOM 1864 N N . LEU A 1 236 ? 9.139 -11.292 0.022 1.00 96.38 236 LEU A N 1
ATOM 1865 C CA . LEU A 1 236 ? 8.589 -10.625 -1.160 1.00 96.38 236 LEU A CA 1
ATOM 1866 C C . LEU A 1 236 ? 9.678 -10.288 -2.181 1.00 96.38 236 LEU A C 1
ATOM 1868 O O . LEU A 1 236 ? 9.382 -10.141 -3.364 1.00 96.38 236 LEU A O 1
ATOM 1872 N N . TRP A 1 237 ? 10.928 -10.159 -1.730 1.00 96.38 237 TRP A N 1
ATOM 1873 C CA . TRP A 1 237 ? 12.077 -9.797 -2.556 1.00 96.38 237 TRP A CA 1
ATOM 1874 C C . TRP A 1 237 ? 13.312 -10.626 -2.197 1.00 96.38 237 TRP A C 1
ATOM 1876 O O . TRP A 1 237 ? 13.507 -10.982 -1.036 1.00 96.38 237 TRP A O 1
ATOM 1886 N N . GLN A 1 238 ? 14.163 -10.902 -3.182 1.00 95.12 238 GLN A N 1
ATOM 1887 C CA . GLN A 1 238 ? 15.467 -11.534 -3.004 1.00 95.12 238 GLN A CA 1
ATOM 1888 C C . GLN A 1 238 ? 16.567 -10.756 -3.729 1.00 95.12 238 GLN A C 1
ATOM 1890 O O . GLN A 1 238 ? 16.387 -10.252 -4.841 1.00 95.12 238 GLN A O 1
ATOM 1895 N N . GLY A 1 239 ? 17.742 -10.722 -3.101 1.00 93.62 239 GLY A N 1
ATOM 1896 C CA . GLY A 1 239 ? 18.916 -10.035 -3.629 1.00 93.62 239 GLY A CA 1
ATOM 1897 C C . GLY A 1 239 ? 18.781 -8.513 -3.612 1.00 93.62 239 GLY A C 1
ATOM 1898 O O . GLY A 1 239 ? 17.919 -7.952 -2.933 1.00 93.62 239 GLY A O 1
ATOM 1899 N N . ASP A 1 240 ? 19.667 -7.858 -4.357 1.00 95.56 240 ASP A N 1
ATOM 1900 C CA . ASP A 1 240 ? 19.788 -6.402 -4.380 1.00 95.56 240 ASP A CA 1
ATOM 1901 C C . ASP A 1 240 ? 18.554 -5.707 -4.994 1.00 95.56 240 ASP A C 1
ATOM 1903 O O . ASP A 1 240 ? 17.814 -6.314 -5.782 1.00 95.56 240 ASP A O 1
ATOM 1907 N N . PRO A 1 241 ? 18.310 -4.424 -4.665 1.00 96.44 241 PRO A N 1
ATOM 1908 C CA . PRO A 1 241 ? 17.301 -3.615 -5.336 1.00 96.44 241 PRO A CA 1
ATOM 1909 C C . PRO A 1 241 ? 17.609 -3.465 -6.828 1.00 96.44 241 PRO A C 1
ATOM 1911 O O . PRO A 1 241 ? 18.752 -3.585 -7.273 1.00 96.44 241 PRO A O 1
ATOM 1914 N N . ILE A 1 242 ? 16.592 -3.129 -7.617 1.00 96.38 242 ILE A N 1
ATOM 1915 C CA . ILE A 1 242 ? 16.777 -2.855 -9.042 1.00 96.38 242 ILE A CA 1
ATOM 1916 C C . ILE A 1 242 ? 17.632 -1.594 -9.226 1.00 96.38 242 ILE A C 1
ATOM 1918 O O . ILE A 1 242 ? 17.257 -0.522 -8.742 1.00 96.38 242 ILE A O 1
ATOM 1922 N N . ASP A 1 243 ? 18.732 -1.694 -9.980 1.00 94.56 243 ASP A N 1
ATOM 1923 C CA . ASP A 1 243 ? 19.515 -0.518 -10.367 1.00 94.56 243 ASP A CA 1
ATOM 1924 C C . ASP A 1 243 ? 18.780 0.309 -11.430 1.00 94.56 243 ASP A C 1
ATOM 1926 O O . ASP A 1 243 ? 18.585 -0.111 -12.575 1.00 94.56 243 ASP A O 1
ATOM 1930 N N . ILE A 1 244 ? 18.401 1.527 -11.052 1.00 93.75 244 ILE A N 1
ATOM 1931 C CA . ILE A 1 244 ? 17.688 2.473 -11.916 1.00 93.75 244 ILE A CA 1
ATOM 1932 C C . ILE A 1 244 ? 18.590 3.564 -12.504 1.00 93.75 244 ILE A C 1
ATOM 1934 O O . ILE A 1 244 ? 18.082 4.561 -13.023 1.00 93.75 244 ILE A O 1
ATOM 1938 N N . GLN A 1 245 ? 19.919 3.408 -12.479 1.00 92.31 245 GLN A N 1
ATOM 1939 C CA . GLN A 1 245 ? 20.858 4.405 -13.016 1.00 92.31 245 GLN A CA 1
ATOM 1940 C C . GLN A 1 245 ? 20.558 4.810 -14.472 1.00 92.31 245 GLN A C 1
ATOM 1942 O O . GLN A 1 245 ? 20.811 5.953 -14.863 1.00 92.31 245 GLN A O 1
ATOM 1947 N N . TYR A 1 246 ? 19.992 3.901 -15.269 1.00 90.75 246 TYR A N 1
ATOM 1948 C CA . TYR A 1 246 ? 19.685 4.136 -16.682 1.00 90.75 246 TYR A CA 1
ATOM 1949 C C . TYR A 1 246 ? 18.231 4.508 -16.973 1.00 90.75 246 TYR A C 1
ATOM 1951 O O . TYR A 1 246 ? 17.895 4.737 -18.141 1.00 90.75 246 TYR A O 1
ATOM 1959 N N . VAL A 1 247 ? 17.380 4.583 -15.949 1.00 90.56 247 VAL A N 1
ATOM 1960 C CA . VAL A 1 247 ? 16.005 5.062 -16.086 1.00 90.56 247 VAL A CA 1
ATOM 1961 C C . VAL A 1 247 ? 16.048 6.573 -16.314 1.00 90.56 247 VAL A C 1
ATOM 1963 O O . VAL A 1 247 ? 16.761 7.310 -15.636 1.00 90.56 247 VAL A O 1
ATOM 1966 N N . THR A 1 248 ? 15.346 7.038 -17.345 1.00 88.00 248 THR A N 1
ATOM 1967 C CA . THR A 1 248 ? 15.382 8.435 -17.812 1.00 88.00 248 THR A CA 1
ATOM 1968 C C . THR A 1 248 ? 13.977 8.877 -18.176 1.00 88.00 248 THR A C 1
ATOM 1970 O O . THR A 1 248 ? 13.087 8.047 -18.270 1.00 88.00 248 THR A O 1
ATOM 1973 N N . ALA A 1 249 ? 13.771 10.153 -18.497 1.00 83.38 249 ALA A N 1
ATOM 1974 C CA . ALA A 1 249 ? 12.507 10.578 -19.092 1.00 83.38 249 ALA A CA 1
ATOM 1975 C C . ALA A 1 249 ? 12.086 9.674 -20.270 1.00 83.38 249 ALA A C 1
ATOM 1977 O O . ALA A 1 249 ? 10.947 9.258 -20.363 1.00 83.38 249 ALA A O 1
ATOM 1978 N N . THR A 1 250 ? 13.006 9.297 -21.159 1.00 85.56 250 THR A N 1
ATOM 1979 C CA . THR A 1 250 ? 12.680 8.471 -22.332 1.00 85.56 250 THR A CA 1
ATOM 1980 C C . THR A 1 250 ? 12.881 6.973 -22.103 1.00 85.56 250 THR A C 1
ATOM 1982 O O . THR A 1 250 ? 12.961 6.214 -23.075 1.00 85.56 250 THR A O 1
ATOM 1985 N N . ARG A 1 251 ? 13.008 6.532 -20.843 1.00 88.88 251 ARG A N 1
ATOM 1986 C CA . ARG A 1 251 ? 13.204 5.120 -20.495 1.00 88.88 251 ARG A CA 1
ATOM 1987 C C . ARG A 1 251 ? 12.471 4.744 -19.216 1.00 88.88 251 ARG A C 1
ATOM 1989 O O . ARG A 1 251 ? 12.742 5.350 -18.190 1.00 88.88 251 ARG A O 1
ATOM 1996 N N . SER A 1 252 ? 11.633 3.721 -19.271 1.00 90.75 252 SER A N 1
ATOM 1997 C CA . SER A 1 252 ? 10.906 3.171 -18.126 1.00 90.75 252 SER A CA 1
ATOM 1998 C C . SER A 1 252 ? 11.554 1.882 -17.624 1.00 90.75 252 SER A C 1
ATOM 2000 O O . SER A 1 252 ? 12.461 1.324 -18.259 1.00 90.75 252 SER A O 1
ATOM 2002 N N . LEU A 1 253 ? 11.121 1.452 -16.442 1.00 93.31 253 LEU A N 1
ATOM 2003 C CA . LEU A 1 253 ? 11.540 0.209 -15.819 1.00 93.31 253 LEU A CA 1
ATOM 2004 C C . LEU A 1 253 ? 10.439 -0.841 -15.980 1.00 93.31 253 LEU A C 1
ATOM 2006 O O . LEU A 1 253 ? 9.365 -0.698 -15.406 1.00 93.31 253 LEU A O 1
ATOM 2010 N N . ASN A 1 254 ? 10.714 -1.907 -16.725 1.00 93.25 254 ASN A N 1
ATOM 2011 C CA . ASN A 1 254 ? 9.719 -2.899 -17.113 1.00 93.25 254 ASN A CA 1
ATOM 2012 C C . ASN A 1 254 ? 9.985 -4.236 -16.432 1.00 93.25 254 ASN A C 1
ATOM 2014 O O . ASN A 1 254 ? 11.123 -4.711 -16.392 1.00 93.25 254 ASN A O 1
ATOM 2018 N N . ARG A 1 255 ? 8.910 -4.892 -15.992 1.00 92.81 255 ARG A N 1
ATOM 2019 C CA . ARG A 1 255 ? 8.947 -6.297 -15.601 1.00 92.81 255 ARG A CA 1
ATOM 2020 C C . ARG A 1 255 ? 9.026 -7.167 -16.855 1.00 92.81 255 ARG A C 1
ATOM 2022 O O . ARG A 1 255 ? 8.372 -6.912 -17.877 1.00 92.81 255 ARG A O 1
ATOM 2029 N N . ARG A 1 256 ? 9.847 -8.212 -16.810 1.00 89.38 256 ARG A N 1
ATOM 2030 C CA . ARG A 1 256 ? 9.879 -9.277 -17.816 1.00 89.38 256 ARG A CA 1
ATOM 2031 C C . ARG A 1 256 ? 8.563 -10.048 -17.763 1.00 89.38 256 ARG A C 1
ATOM 2033 O O . ARG A 1 256 ? 7.960 -10.208 -16.706 1.00 89.38 256 ARG A O 1
ATOM 2040 N N . ARG A 1 257 ? 8.129 -10.578 -18.909 1.00 79.00 257 ARG A N 1
ATOM 2041 C CA . ARG A 1 257 ? 7.008 -11.530 -18.975 1.00 79.00 257 ARG A CA 1
ATOM 2042 C C . ARG A 1 257 ? 7.471 -12.925 -18.553 1.00 79.00 257 ARG A C 1
ATOM 2044 O O . ARG A 1 257 ? 7.443 -13.859 -19.345 1.00 79.00 257 ARG A O 1
ATOM 2051 N N . VAL A 1 258 ? 7.964 -13.025 -17.327 1.00 79.12 258 VAL A N 1
ATOM 2052 C CA . VAL A 1 258 ? 8.209 -14.292 -16.639 1.00 79.12 258 VAL A CA 1
ATOM 2053 C C . VAL A 1 258 ? 7.038 -14.562 -15.693 1.00 79.12 258 VAL A C 1
ATOM 2055 O O . VAL A 1 258 ? 6.373 -13.592 -15.288 1.00 79.12 258 VAL A O 1
ATOM 2058 N N . PRO A 1 259 ? 6.755 -15.835 -15.356 1.00 82.94 259 PRO A N 1
ATOM 2059 C CA . PRO A 1 259 ? 5.832 -16.168 -14.276 1.00 82.94 259 PRO A CA 1
ATOM 2060 C C . PRO A 1 259 ? 6.114 -15.336 -13.021 1.00 82.94 259 PRO A C 1
ATOM 2062 O O . PRO A 1 259 ? 7.224 -14.836 -12.829 1.00 82.94 259 PRO A O 1
ATOM 2065 N N . LEU A 1 260 ? 5.096 -15.116 -12.192 1.00 81.31 260 LEU A N 1
ATOM 2066 C CA . LEU A 1 260 ? 5.330 -14.502 -10.891 1.00 81.31 260 LEU A CA 1
ATOM 2067 C C . LEU A 1 260 ? 6.176 -15.461 -10.051 1.00 81.31 260 LEU A C 1
ATOM 2069 O O . LEU A 1 260 ? 5.747 -16.581 -9.783 1.00 81.31 260 LEU A O 1
ATOM 2073 N N . GLU A 1 261 ? 7.366 -15.014 -9.665 1.00 78.44 261 GLU A N 1
ATOM 2074 C CA . GLU A 1 261 ? 8.211 -15.699 -8.695 1.00 78.44 261 GLU A CA 1
ATOM 2075 C C . GLU A 1 261 ? 8.112 -14.944 -7.372 1.00 78.44 261 GLU A C 1
ATOM 2077 O O . GLU A 1 261 ? 8.166 -13.715 -7.351 1.00 78.44 261 GLU A O 1
ATOM 2082 N N . LEU A 1 262 ? 7.937 -15.680 -6.277 1.00 79.81 262 LEU A N 1
ATOM 2083 C CA . LEU A 1 262 ? 7.976 -15.144 -4.923 1.00 79.81 262 LEU A CA 1
ATOM 2084 C C . LEU A 1 262 ? 9.074 -15.899 -4.165 1.00 79.81 262 LEU A C 1
ATOM 2086 O O . LEU A 1 262 ? 8.967 -17.122 -4.037 1.00 79.81 262 LEU A O 1
ATOM 2090 N N . PRO A 1 263 ? 10.127 -15.214 -3.689 1.00 87.00 263 PRO A N 1
ATOM 2091 C CA . PRO A 1 263 ? 10.371 -13.768 -3.783 1.00 87.00 263 PRO A CA 1
ATOM 2092 C C . PRO A 1 263 ? 10.687 -13.256 -5.204 1.00 87.00 263 PRO A C 1
ATOM 2094 O O . PRO A 1 263 ? 11.347 -13.931 -5.993 1.00 87.00 263 PRO A O 1
ATOM 2097 N N . GLU A 1 264 ? 10.285 -12.015 -5.500 1.00 92.38 264 GLU A N 1
ATOM 2098 C CA . GLU A 1 264 ? 10.691 -11.298 -6.718 1.00 92.38 264 GLU A CA 1
ATOM 2099 C C . GLU A 1 264 ? 12.165 -10.869 -6.658 1.00 92.38 264 GLU A C 1
ATOM 2101 O O . GLU A 1 264 ? 12.775 -10.838 -5.592 1.00 92.38 264 GLU A O 1
ATOM 2106 N N . SER A 1 265 ? 12.774 -10.515 -7.794 1.00 93.81 265 SER A N 1
ATOM 2107 C CA . SER A 1 265 ? 14.174 -10.064 -7.799 1.00 93.81 265 SER A CA 1
ATOM 2108 C C . SER A 1 265 ? 14.519 -9.132 -8.950 1.00 93.81 265 SER A C 1
ATOM 2110 O O . SER A 1 265 ? 13.813 -9.064 -9.959 1.00 93.81 265 SER A O 1
ATOM 2112 N N . ALA A 1 266 ? 15.665 -8.455 -8.843 1.00 94.38 266 ALA A N 1
ATOM 2113 C CA . ALA A 1 266 ? 16.120 -7.501 -9.850 1.00 94.38 266 ALA A CA 1
ATOM 2114 C C . ALA A 1 266 ? 16.296 -8.106 -11.258 1.00 94.38 266 ALA A C 1
ATOM 2116 O O . ALA A 1 266 ? 16.149 -7.394 -12.251 1.00 94.38 266 ALA A O 1
ATOM 2117 N N . VAL A 1 267 ? 16.554 -9.415 -11.385 1.00 92.38 267 VAL A N 1
ATOM 2118 C CA . VAL A 1 267 ? 16.783 -10.065 -12.694 1.00 92.38 267 VAL A CA 1
ATOM 2119 C C . VAL A 1 267 ? 15.521 -10.101 -13.567 1.00 92.38 267 VAL A C 1
ATOM 2121 O O . VAL A 1 267 ? 15.606 -10.168 -14.800 1.00 92.38 267 VAL A O 1
ATOM 2124 N N . HIS A 1 268 ? 14.344 -9.988 -12.942 1.00 92.50 268 HIS A N 1
ATOM 2125 C CA . HIS A 1 268 ? 13.049 -9.926 -13.618 1.00 92.50 268 HIS A CA 1
ATOM 2126 C C . HIS A 1 268 ? 12.732 -8.545 -14.176 1.00 92.50 268 HIS A C 1
ATOM 2128 O O . HIS A 1 268 ? 11.686 -8.367 -14.795 1.00 92.50 268 HIS A O 1
ATOM 2134 N N . TRP A 1 269 ? 13.631 -7.578 -14.016 1.00 94.62 269 TRP A N 1
ATOM 2135 C CA . TRP A 1 269 ? 13.421 -6.203 -14.430 1.00 94.62 269 TRP A CA 1
ATOM 2136 C C . TRP A 1 269 ? 14.453 -5.769 -15.464 1.00 94.62 269 TRP A C 1
ATOM 2138 O O . TRP A 1 269 ? 15.559 -6.305 -15.563 1.00 94.62 269 TRP A O 1
ATOM 2148 N N . TYR A 1 270 ? 14.063 -4.824 -16.311 1.00 93.31 270 TYR A N 1
ATOM 2149 C CA . TYR A 1 270 ? 14.944 -4.245 -17.314 1.00 93.31 270 TYR A CA 1
ATOM 2150 C C . TYR A 1 270 ? 14.504 -2.833 -17.669 1.00 93.31 270 TYR A C 1
ATOM 2152 O O . TYR A 1 270 ? 13.324 -2.498 -17.654 1.00 93.31 270 TYR A O 1
ATOM 2160 N N . VAL A 1 271 ? 15.473 -2.003 -18.037 1.00 92.38 271 VAL A N 1
ATOM 2161 C CA . VAL A 1 271 ? 15.203 -0.663 -18.554 1.00 92.38 271 VAL A CA 1
ATOM 2162 C C . VAL A 1 271 ? 14.940 -0.759 -20.053 1.00 92.38 271 VAL A C 1
ATOM 2164 O O . VAL A 1 271 ? 15.687 -1.431 -20.768 1.00 92.38 271 VAL A O 1
ATOM 2167 N N . THR A 1 272 ? 13.917 -0.073 -20.556 1.00 89.00 272 THR A N 1
ATOM 2168 C CA . THR A 1 272 ? 13.619 -0.000 -21.995 1.00 89.00 272 THR A CA 1
ATOM 2169 C C . THR A 1 272 ? 13.349 1.429 -22.444 1.00 89.00 272 THR A C 1
ATOM 2171 O O . THR A 1 272 ? 13.073 2.304 -21.634 1.00 89.00 272 THR A O 1
ATOM 2174 N N . GLY A 1 273 ? 13.483 1.691 -23.744 1.00 85.12 273 GLY A N 1
ATOM 2175 C CA . GLY A 1 273 ? 13.133 2.981 -24.333 1.00 85.12 273 GLY A CA 1
ATOM 2176 C C . GLY A 1 273 ? 11.622 3.125 -24.491 1.00 85.12 273 GLY A C 1
ATOM 2177 O O . GLY A 1 273 ? 10.966 2.222 -25.012 1.00 85.12 273 GLY A O 1
ATOM 2178 N N . THR A 1 274 ? 11.090 4.283 -24.106 1.00 75.94 274 THR A N 1
ATOM 2179 C CA . THR A 1 274 ? 9.646 4.530 -24.106 1.00 75.94 274 THR A CA 1
ATOM 2180 C C . THR A 1 274 ? 9.085 4.881 -25.478 1.00 75.94 274 THR A C 1
ATOM 2182 O O . THR A 1 274 ? 7.944 4.536 -25.746 1.00 75.94 274 THR A O 1
ATOM 2185 N N . SER A 1 275 ? 9.855 5.551 -26.352 1.00 60.41 275 SER A N 1
ATOM 2186 C CA . SER A 1 275 ? 9.540 5.915 -27.759 1.00 60.41 275 SER A CA 1
ATOM 2187 C C . SER A 1 275 ? 8.050 6.162 -28.111 1.00 60.41 275 SER A C 1
ATOM 2189 O O . SER A 1 275 ? 7.626 5.840 -29.217 1.00 60.41 275 S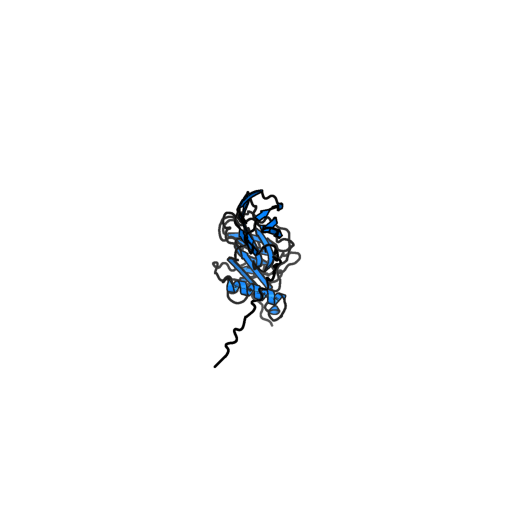ER A O 1
ATOM 2191 N N . GLY A 1 276 ? 7.253 6.718 -27.187 1.00 53.38 276 GLY A N 1
ATOM 2192 C CA . GLY A 1 276 ? 5.816 6.997 -27.349 1.00 53.38 276 GLY A CA 1
ATOM 2193 C C . GLY A 1 276 ? 4.820 5.863 -27.025 1.00 53.38 276 GLY A C 1
ATOM 2194 O O . GLY A 1 276 ? 3.634 6.039 -27.292 1.00 53.38 276 GLY A O 1
ATOM 2195 N N . ASN A 1 277 ? 5.250 4.720 -26.475 1.00 57.03 277 ASN A N 1
ATOM 2196 C CA . ASN A 1 277 ? 4.406 3.538 -26.212 1.00 57.03 277 ASN A CA 1
ATOM 2197 C C . ASN A 1 277 ? 4.595 2.885 -24.822 1.00 57.03 277 ASN A C 1
ATOM 2199 O O . ASN A 1 277 ? 4.213 1.735 -24.646 1.00 57.03 277 ASN A O 1
ATOM 2203 N N . SER A 1 278 ? 5.181 3.578 -23.850 1.00 62.78 278 SER A N 1
ATOM 2204 C CA . SER A 1 278 ? 5.326 3.100 -22.464 1.00 62.78 278 SER A CA 1
ATOM 2205 C C . SER A 1 278 ? 4.145 3.511 -21.590 1.00 62.78 278 SER A C 1
ATOM 2207 O O . SER A 1 278 ? 3.678 4.641 -21.749 1.00 62.78 278 SER A O 1
ATOM 2209 N N . ILE A 1 279 ? 3.772 2.660 -20.629 1.00 79.19 279 ILE A N 1
ATOM 2210 C CA . ILE A 1 279 ? 2.618 2.805 -19.725 1.00 79.19 279 ILE A CA 1
ATOM 2211 C C . ILE A 1 279 ? 1.264 2.790 -20.474 1.00 79.19 279 ILE A C 1
ATOM 2213 O O . ILE A 1 279 ? 1.002 3.573 -21.386 1.00 79.19 279 ILE A O 1
ATOM 2217 N N . GLY A 1 280 ? 0.384 1.869 -20.088 1.00 76.06 280 GLY A N 1
ATOM 2218 C CA . GLY A 1 280 ? -0.918 1.580 -20.695 1.00 76.06 280 GLY A CA 1
ATOM 2219 C C . GLY A 1 280 ? -0.864 0.721 -21.966 1.00 76.06 280 GLY A C 1
ATOM 2220 O O . GLY A 1 280 ? -1.878 0.573 -22.649 1.00 76.06 280 GLY A O 1
ATOM 2221 N N . LYS A 1 281 ? 0.301 0.177 -22.342 1.00 80.12 281 LYS A N 1
ATOM 2222 C CA . LYS A 1 281 ? 0.504 -0.607 -23.577 1.00 80.12 281 LYS A CA 1
ATOM 2223 C C . LYS A 1 281 ? 1.403 -1.814 -23.314 1.00 80.12 281 LYS A C 1
ATOM 2225 O O . LYS A 1 281 ? 1.959 -1.994 -22.243 1.00 80.12 281 LYS A O 1
ATOM 2230 N N . THR A 1 282 ? 1.561 -2.677 -24.317 1.00 79.31 282 THR A N 1
ATOM 2231 C CA . THR A 1 282 ? 2.471 -3.825 -24.203 1.00 79.31 282 THR A CA 1
ATOM 2232 C C . THR A 1 282 ? 3.928 -3.377 -24.025 1.00 79.31 282 THR A C 1
ATOM 2234 O O . THR A 1 282 ? 4.442 -2.640 -24.865 1.00 79.31 282 THR A O 1
ATOM 2237 N N . ASN A 1 283 ? 4.594 -3.907 -22.987 1.00 79.94 283 ASN A N 1
ATOM 2238 C CA . ASN A 1 283 ? 6.018 -3.694 -22.699 1.00 79.94 283 ASN A CA 1
ATOM 2239 C C . ASN A 1 283 ? 6.894 -3.851 -23.949 1.00 79.94 283 ASN A C 1
ATOM 2241 O O . ASN A 1 283 ? 6.802 -4.848 -24.673 1.00 79.94 283 ASN A O 1
ATOM 2245 N N . ASN A 1 284 ? 7.798 -2.896 -24.156 1.00 81.62 284 ASN A N 1
ATOM 2246 C CA . ASN A 1 284 ? 8.771 -2.941 -25.238 1.00 81.62 284 ASN A CA 1
ATOM 2247 C C . ASN A 1 284 ? 9.853 -3.995 -24.935 1.00 81.62 284 ASN A C 1
ATOM 2249 O O . ASN A 1 284 ? 10.579 -3.838 -23.958 1.00 81.62 284 ASN A O 1
ATOM 2253 N N . PRO A 1 285 ? 10.041 -5.035 -25.771 1.00 81.75 285 PRO A N 1
ATOM 2254 C CA . PRO A 1 285 ? 11.003 -6.100 -25.482 1.00 81.75 285 PRO A CA 1
ATOM 2255 C C . PRO A 1 285 ? 12.472 -5.658 -25.608 1.00 81.75 285 PRO A C 1
ATOM 2257 O O . PRO A 1 285 ? 13.376 -6.406 -25.238 1.00 81.75 285 PRO A O 1
ATOM 2260 N N . LYS A 1 286 ? 12.749 -4.467 -26.160 1.00 85.12 286 LYS A N 1
ATOM 2261 C CA . LYS A 1 286 ? 14.118 -3.982 -26.372 1.00 85.12 286 LYS A CA 1
ATOM 2262 C C . LYS A 1 286 ? 14.747 -3.538 -25.054 1.00 85.12 286 LYS A C 1
ATOM 2264 O O . LYS A 1 286 ? 14.426 -2.470 -24.539 1.00 85.12 286 LYS A O 1
ATOM 2269 N N . VAL A 1 287 ? 15.695 -4.318 -24.546 1.00 87.62 287 VAL A N 1
ATOM 2270 C CA . VAL A 1 287 ? 16.484 -3.963 -23.358 1.00 87.62 287 VAL A CA 1
ATOM 2271 C C . VAL A 1 287 ? 17.458 -2.829 -23.687 1.00 87.62 287 VAL A C 1
ATOM 2273 O O . VAL A 1 287 ? 18.175 -2.876 -24.688 1.00 87.62 287 VAL A O 1
ATOM 2276 N N . HIS A 1 288 ? 17.502 -1.805 -22.837 1.00 86.94 288 HIS A N 1
ATOM 2277 C CA . HIS A 1 288 ? 18.514 -0.763 -22.905 1.00 86.94 288 HIS A CA 1
ATOM 2278 C C . HIS A 1 288 ? 19.882 -1.340 -22.534 1.00 86.94 288 HIS A C 1
ATOM 2280 O O . HIS A 1 288 ? 20.081 -1.821 -21.422 1.00 86.94 288 HIS A O 1
ATOM 2286 N N . GLN A 1 289 ? 20.834 -1.243 -23.459 1.00 83.31 289 GLN A N 1
ATOM 2287 C CA . GLN A 1 289 ? 22.233 -1.553 -23.199 1.00 83.31 289 GLN A CA 1
ATOM 2288 C C . GLN A 1 289 ? 23.008 -0.243 -23.003 1.00 83.31 289 GLN A C 1
ATOM 2290 O O . GLN A 1 289 ? 23.022 0.594 -23.917 1.00 83.31 289 GLN A O 1
ATOM 2295 N N . PRO A 1 290 ? 23.638 -0.032 -21.834 1.00 76.38 290 PRO A N 1
ATOM 2296 C CA . PRO A 1 290 ? 24.522 1.103 -21.619 1.00 76.38 290 PRO A CA 1
ATOM 2297 C C . PRO A 1 290 ? 25.648 1.091 -22.652 1.00 76.38 290 PRO A C 1
ATOM 2299 O O . PRO A 1 290 ? 26.234 0.045 -22.934 1.00 76.38 290 PRO A O 1
ATOM 2302 N N . LYS A 1 291 ? 25.984 2.254 -23.216 1.00 74.69 291 LYS A N 1
ATOM 2303 C CA . LYS A 1 291 ? 27.206 2.354 -24.020 1.00 74.69 291 LYS A CA 1
ATOM 2304 C C . LYS A 1 291 ? 28.406 2.197 -23.079 1.00 74.69 291 LYS A C 1
ATOM 2306 O O . LYS A 1 291 ? 28.390 2.831 -22.021 1.00 74.69 291 LYS A O 1
ATOM 2311 N N . PRO A 1 292 ? 29.436 1.414 -23.442 1.00 61.75 292 PRO A N 1
ATOM 2312 C CA . PRO A 1 292 ? 30.659 1.364 -22.654 1.00 61.75 292 PRO A CA 1
ATOM 2313 C C . PRO A 1 292 ? 31.220 2.782 -22.510 1.00 61.75 292 PRO A C 1
ATOM 2315 O O . PRO A 1 292 ? 31.197 3.564 -23.469 1.00 61.75 292 PRO A O 1
ATOM 2318 N N . LYS A 1 293 ? 31.672 3.128 -21.298 1.00 58.03 293 LYS A N 1
ATOM 2319 C CA . LYS A 1 293 ? 32.392 4.385 -21.068 1.00 58.03 293 LYS A CA 1
ATOM 2320 C C . LYS A 1 293 ? 33.629 4.362 -21.974 1.00 58.03 293 LYS A C 1
ATOM 2322 O O . LYS A 1 293 ? 34.386 3.396 -21.928 1.00 58.03 293 LYS A O 1
ATOM 2327 N N . LYS A 1 294 ? 33.745 5.364 -22.848 1.00 40.69 294 LYS A N 1
ATOM 2328 C CA . LYS A 1 294 ? 34.966 5.608 -23.623 1.00 40.69 294 LYS A CA 1
ATOM 2329 C C . LYS A 1 294 ? 36.059 6.139 -22.712 1.00 40.69 294 LYS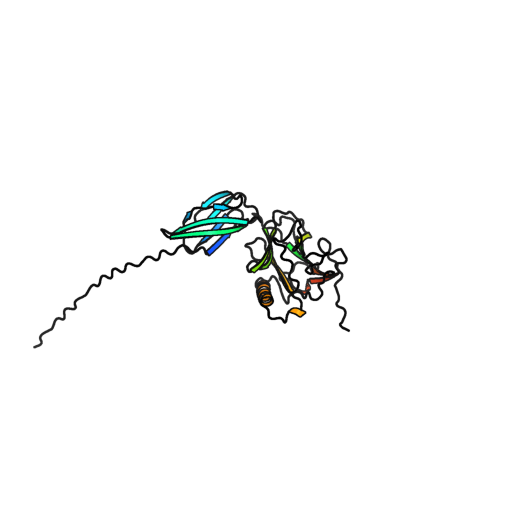 A C 1
ATOM 2331 O O . LYS A 1 294 ? 35.692 6.873 -21.767 1.00 40.69 294 LYS A O 1
#

InterPro domains:
  IPR058683 TP_1001-like, C-terminal domain [PF26342] (110-171)

Radius of gyration: 28.37 Å; Cα contacts (8 Å, |Δi|>4): 636; chains: 1; bounding box: 61×37×122 Å

Solvent-accessible surface area (backbone atoms only — not comparable to full-atom values): 16743 Å² total; per-residue (Å²): 136,87,85,81,86,82,84,83,82,80,83,80,83,78,80,74,84,74,77,71,76,78,79,75,67,47,60,46,80,75,46,77,71,46,75,47,39,43,37,42,29,55,34,50,83,55,87,52,48,69,42,79,75,42,66,44,61,96,52,47,77,73,50,72,60,72,54,30,41,31,37,51,79,49,53,39,52,40,73,31,40,42,35,33,34,37,32,49,93,94,19,57,31,78,49,74,47,78,46,63,28,34,48,86,59,86,34,49,59,64,45,79,41,34,38,34,45,40,66,53,102,89,36,64,17,32,43,22,32,29,29,73,37,65,42,41,33,25,12,29,20,42,26,50,22,36,90,91,59,56,85,46,60,40,52,32,40,89,43,81,46,46,56,69,40,68,45,62,39,22,21,60,54,95,56,100,38,47,37,74,88,41,74,50,51,59,76,52,48,48,34,39,24,32,17,57,28,87,84,46,71,65,81,38,46,48,46,36,32,23,66,92,55,70,83,57,92,42,74,70,49,53,51,44,51,55,47,47,47,50,29,47,76,68,46,25,35,44,84,65,60,29,72,45,70,78,52,36,72,62,20,30,43,32,50,55,99,61,80,92,54,82,45,28,49,40,86,49,46,45,42,21,67,25,93,93,53,61,76,87,53,76,82,68,86,58,69,65,74,81,76,79,86,128

Sequence (294 aa):
MKQRFLLFILFLILTSCGQKSQYFSPPIFLGIEKITHNSLTLHFDRPVHLSNIVLYSPLTLESVDKNTLFFGNAHVAQPYTLEATASVGVSSLDFSLTFYGIPAEEPIPLVINELSIIHNKKITDAIELRALATGNLAGTTVYLGTPQNYRARYIFADHQVKEGDLLVLHADIPAPFTFDNSPKLGNTREVITIATNPYAPAYFGLAYEKASASETNSSQRQLFLQQWQYLLDQQLWQGDPIDIQYVTATRSLNRRRVPLELPESAVHWYVTGTSGNSIGKTNNPKVHQPKPKK

Foldseek 3Di:
DDDDDDDDDDDDPPPPPPPPPPPQDAWAWPAWPDDAQFKTATDIPDFWDKDPKDKPDDWAFPDDDRRMTGIPDFFFQDKMKIWIWTDDDPHIDTDIDIDGHADNDFAFDKAFFWFQQADDPVGFGKTKIFGQAWDWLGAKKKFQFFLVDGPWMFGDGTDTDHHGAIDIATQADDDPHYIPPSNGHDLAWTKMFIDSHSPGGTPAIAIEGAPVCQPDDDPVNVSSVVRVVSCVVVQQEDDDHAHCNPRYRQKMKGFAPDPDDGNDYNVRIAIDGPPPAPGNHDDDPDGDDDDPDD